Protein AF-A0A382S9C0-F1 (afdb_monomer_lite)

pLDDT: mean 90.61, std 8.56, range [39.59, 98.56]

Foldseek 3Di:
DCVDDPALVSLVVVLLVLVLQVLLQVLLQLLFVVVVVVDDDLVLLLLLVVPVVDQDDSVSSLVSVVCSLVPPPDDPCVVQSDPPDFFPLLQVLLVLVVQLQVCQQVPDLDPSVVSSVVVCVPDDRDTDGPSSSSVVSVLVVVCSVPQFQSHYDPVDGGGRNPDPRVSVRNSVSSVSRSVSVVVVVVQCVLKWKWAWADDDPVQQKTWIWTPPDDDTDIDIDRHDPSRVVQDDHRWMFIAHNVRHTDTGGQRSHRDNRDPVCVVVSQLVVLLVVCVVVLVVLVCVCCVPPNDQDPVNVVVSVVSCVVSNHDPVND

Secondary structure (DSSP, 8-state):
-GGG--SHHHHHHHHHHHHHHHHHHHHHHHHHHHHHH----HHHHHHHHHHTTSPPPHHHHHHHHHHHHHH-S--TTGGGG-TT---HHHHHHHHHHHHHHHHHHTT-SS-HHHHHHHHHTT-------HHHHHHHHHHHHHHHH--TT-BS-TTS-B----SHHHHHHHHHHHHHHHHHHHHHTGGGGGSEEEEEEEEETTTTEEEEEE-SSSSPPEEEEEPPTTHHHH--TT-EEEE-TTSSEEEE--TT-PPPPPHHHHHHHHHHHHHHHHHHHHHHHHHHHHHHHS---HHHHHHHHHHHHHTT--GGG-

Organism: NCBI:txid408172

Radius of gyration: 25.32 Å; chains: 1; bounding box: 54×58×74 Å

Structure (mmCIF, N/CA/C/O backbone):
data_AF-A0A382S9C0-F1
#
_entry.id   AF-A0A382S9C0-F1
#
loop_
_atom_site.group_PDB
_atom_site.id
_atom_site.type_symbol
_atom_site.label_atom_id
_atom_site.label_alt_id
_atom_site.label_comp_id
_atom_site.label_asym_id
_atom_site.label_entity_id
_atom_site.label_seq_id
_atom_site.pdbx_PDB_ins_code
_atom_site.Cartn_x
_atom_site.Cartn_y
_atom_site.Cartn_z
_atom_site.occupancy
_atom_site.B_iso_or_equiv
_atom_site.auth_seq_id
_atom_site.auth_comp_id
_atom_site.auth_asym_id
_atom_site.auth_atom_id
_atom_site.pdbx_PDB_model_num
ATOM 1 N N . ALA A 1 1 ? 5.335 19.806 -10.370 1.00 48.62 1 ALA A N 1
ATOM 2 C CA . ALA A 1 1 ? 6.582 19.109 -9.988 1.00 48.62 1 ALA A CA 1
ATOM 3 C C . ALA A 1 1 ? 7.107 18.237 -11.132 1.00 48.62 1 ALA A C 1
ATOM 5 O O . ALA A 1 1 ? 8.303 18.267 -11.358 1.00 48.62 1 ALA A O 1
ATOM 6 N N . TYR A 1 2 ? 6.230 17.563 -11.893 1.00 41.66 2 TYR A N 1
ATOM 7 C CA . TYR A 1 2 ? 6.568 16.741 -13.070 1.00 41.66 2 TYR A CA 1
ATOM 8 C C . TYR A 1 2 ? 7.325 17.481 -14.200 1.00 41.66 2 TYR A C 1
ATOM 10 O O . TYR A 1 2 ? 8.251 16.933 -14.774 1.00 41.66 2 TYR A O 1
ATOM 18 N N . GLU A 1 3 ? 7.012 18.752 -14.469 1.00 39.59 3 GLU A N 1
ATOM 19 C CA . GLU A 1 3 ? 7.602 19.510 -15.595 1.00 39.59 3 GLU A CA 1
ATOM 20 C C . GLU A 1 3 ? 8.975 20.165 -15.304 1.00 39.59 3 GLU A C 1
ATOM 22 O O . GLU A 1 3 ? 9.405 21.035 -16.056 1.00 39.59 3 GLU A O 1
ATOM 27 N N . LYS A 1 4 ? 9.651 19.824 -14.194 1.00 41.53 4 LYS A N 1
ATOM 28 C CA . LYS A 1 4 ? 10.906 20.486 -13.757 1.00 41.53 4 LYS A CA 1
ATOM 29 C C . LYS A 1 4 ? 12.035 19.526 -13.347 1.00 41.53 4 LYS A C 1
ATOM 31 O O . LYS A 1 4 ? 12.905 19.919 -12.575 1.00 41.53 4 LYS A O 1
ATOM 36 N N . ALA A 1 5 ? 11.997 18.265 -13.771 1.00 49.75 5 ALA A N 1
ATOM 37 C CA . ALA A 1 5 ? 13.108 17.349 -13.518 1.00 49.75 5 ALA A CA 1
ATOM 38 C C . ALA A 1 5 ? 14.180 17.548 -14.602 1.00 49.75 5 ALA A C 1
ATOM 40 O O . ALA A 1 5 ? 13.957 17.184 -15.751 1.00 49.75 5 ALA A O 1
ATOM 41 N N . ASP A 1 6 ? 15.319 18.141 -14.234 1.00 54.84 6 ASP A N 1
ATOM 42 C CA . ASP A 1 6 ? 16.418 18.451 -15.165 1.00 54.84 6 ASP A CA 1
ATOM 43 C C . ASP A 1 6 ? 17.351 17.239 -15.426 1.00 54.84 6 ASP A C 1
ATOM 45 O O . ASP A 1 6 ? 18.214 17.309 -16.299 1.00 54.84 6 ASP A O 1
ATOM 49 N N . ALA A 1 7 ? 17.175 16.117 -14.706 1.00 77.88 7 ALA A N 1
ATOM 50 C CA . ALA A 1 7 ? 17.926 14.866 -14.878 1.00 77.88 7 ALA A CA 1
ATOM 51 C C . ALA A 1 7 ? 17.030 13.611 -14.760 1.00 77.88 7 ALA A C 1
ATOM 53 O O . ALA A 1 7 ? 16.121 13.557 -13.926 1.00 77.88 7 ALA A O 1
ATOM 54 N N . ASP A 1 8 ? 17.328 12.563 -15.537 1.00 83.81 8 ASP A N 1
ATOM 55 C CA . ASP A 1 8 ? 16.558 11.305 -15.612 1.00 83.81 8 ASP A CA 1
ATOM 56 C C . ASP A 1 8 ? 16.357 10.610 -14.246 1.00 83.81 8 ASP A C 1
ATOM 58 O O . ASP A 1 8 ? 15.307 10.012 -13.980 1.00 83.81 8 ASP A O 1
ATOM 62 N N . GLY A 1 9 ? 17.326 10.732 -13.334 1.00 88.19 9 GLY A N 1
ATOM 63 C CA . GLY A 1 9 ? 17.210 10.232 -11.960 1.00 88.19 9 GLY A CA 1
ATOM 64 C C . GLY A 1 9 ? 16.184 10.992 -11.106 1.00 88.19 9 GLY A C 1
ATOM 65 O O . GLY A 1 9 ? 15.466 10.381 -10.311 1.00 88.19 9 GLY A O 1
ATOM 66 N N . ASP A 1 10 ? 16.046 12.308 -11.296 1.00 90.69 10 ASP A N 1
ATOM 67 C CA . ASP A 1 10 ? 15.053 13.121 -10.578 1.00 90.69 10 ASP A CA 1
ATOM 68 C C . ASP A 1 10 ? 13.631 12.820 -11.063 1.00 90.69 10 ASP A C 1
ATOM 70 O O . ASP A 1 10 ? 12.683 12.775 -10.265 1.00 90.69 10 ASP A O 1
ATOM 74 N N . MET A 1 11 ? 13.483 12.545 -12.364 1.00 92.88 11 MET A N 1
ATOM 75 C CA . MET A 1 11 ? 12.229 12.046 -12.926 1.00 92.88 11 MET A CA 1
ATOM 76 C C . MET A 1 11 ? 11.872 10.694 -12.305 1.00 92.88 11 MET A C 1
ATOM 78 O O . MET A 1 11 ? 10.745 10.518 -11.841 1.00 92.88 11 MET A O 1
ATOM 82 N N . HIS A 1 12 ? 12.836 9.771 -12.220 1.00 96.25 12 HIS A N 1
ATOM 83 C CA . HIS A 1 12 ? 12.618 8.462 -11.609 1.00 96.25 12 HIS A CA 1
ATOM 84 C C . HIS A 1 12 ? 12.112 8.591 -10.171 1.00 96.25 12 HIS A C 1
ATOM 86 O O . HIS A 1 12 ? 11.080 8.025 -9.813 1.00 96.25 12 HIS A O 1
ATOM 92 N N . LYS A 1 13 ? 12.791 9.406 -9.357 1.00 95.81 13 LYS A N 1
ATOM 93 C CA . LYS A 1 13 ? 12.371 9.683 -7.981 1.00 95.81 13 LYS A CA 1
ATOM 94 C C . LYS A 1 13 ? 10.952 10.254 -7.915 1.00 95.81 13 LYS A C 1
ATOM 96 O O . LYS A 1 13 ? 10.161 9.803 -7.096 1.00 95.81 13 LYS A O 1
ATOM 101 N N . SER A 1 14 ? 10.610 11.196 -8.790 1.00 96.62 14 SER A N 1
ATOM 102 C CA . SER A 1 14 ? 9.273 11.803 -8.822 1.00 96.62 14 SER A CA 1
ATOM 103 C C . SER A 1 14 ? 8.172 10.785 -9.144 1.00 96.62 14 SER A C 1
ATOM 105 O O . SER A 1 14 ? 7.087 10.847 -8.566 1.00 96.62 14 SER A O 1
ATOM 107 N N . LEU A 1 15 ? 8.445 9.826 -10.035 1.00 97.56 15 LEU A N 1
ATOM 108 C CA . LEU A 1 15 ? 7.520 8.732 -10.347 1.00 97.56 15 LEU A CA 1
ATOM 109 C C . LEU A 1 15 ? 7.354 7.772 -9.163 1.00 97.56 15 LEU A C 1
ATOM 111 O O . LEU A 1 15 ? 6.237 7.336 -8.875 1.00 97.56 15 LEU A O 1
ATOM 115 N N . LEU A 1 16 ? 8.441 7.486 -8.440 1.00 97.94 16 LEU A N 1
ATOM 116 C CA . LEU A 1 16 ? 8.375 6.713 -7.201 1.00 97.94 16 LEU A CA 1
ATOM 117 C C . LEU A 1 16 ? 7.552 7.445 -6.128 1.00 97.94 16 LEU A C 1
ATOM 119 O O . LEU A 1 16 ? 6.643 6.859 -5.547 1.00 97.94 16 LEU A O 1
ATOM 123 N N . ASP A 1 17 ? 7.787 8.735 -5.907 1.00 96.88 17 ASP A N 1
ATOM 124 C CA . ASP A 1 17 ? 7.019 9.518 -4.933 1.00 96.88 17 ASP A CA 1
ATOM 125 C C . ASP A 1 17 ? 5.518 9.563 -5.305 1.00 96.88 17 ASP A C 1
ATOM 127 O O . ASP A 1 17 ? 4.646 9.472 -4.433 1.00 96.88 17 ASP A O 1
ATOM 131 N N . LEU A 1 18 ? 5.194 9.641 -6.603 1.00 96.81 18 LEU A N 1
ATOM 132 C CA . LEU A 1 18 ? 3.817 9.601 -7.105 1.00 96.81 18 LEU A CA 1
ATOM 133 C C . LEU A 1 18 ? 3.144 8.246 -6.843 1.00 96.81 18 LEU A C 1
ATOM 135 O O . LEU A 1 18 ? 2.036 8.211 -6.306 1.00 96.81 18 LEU A O 1
ATOM 139 N N . GLY A 1 19 ? 3.800 7.132 -7.178 1.00 97.31 19 GLY A N 1
ATOM 140 C CA . GLY A 1 19 ? 3.248 5.797 -6.936 1.00 97.31 19 GLY A CA 1
ATOM 141 C C . GLY A 1 19 ? 3.109 5.469 -5.444 1.00 97.31 19 GLY A C 1
ATOM 142 O O . GLY A 1 19 ? 2.109 4.884 -5.025 1.00 97.31 19 GLY A O 1
ATOM 143 N N . GLU A 1 20 ? 4.061 5.905 -4.616 1.00 96.38 20 GLU A N 1
ATOM 144 C CA . GLU A 1 20 ? 3.983 5.825 -3.152 1.00 96.38 20 GLU A CA 1
ATOM 145 C C . GLU A 1 20 ? 2.790 6.620 -2.596 1.00 96.38 20 GLU A C 1
ATOM 147 O O . GLU A 1 20 ? 2.047 6.134 -1.730 1.00 96.38 20 GLU A O 1
ATOM 152 N N . SER A 1 21 ? 2.573 7.826 -3.124 1.00 94.75 21 SER A N 1
ATOM 153 C CA . SER A 1 21 ? 1.439 8.675 -2.755 1.00 94.75 21 SER A CA 1
ATOM 154 C C . SER A 1 21 ? 0.116 8.033 -3.164 1.00 94.75 21 SER A C 1
ATOM 156 O O . SER A 1 21 ? -0.791 7.954 -2.343 1.00 94.75 21 SER A O 1
ATOM 158 N N . LEU A 1 22 ? 0.019 7.485 -4.380 1.00 95.31 22 LEU A N 1
ATOM 159 C CA . LEU A 1 22 ? -1.181 6.792 -4.852 1.00 95.31 22 LEU A CA 1
ATOM 160 C C . LEU A 1 22 ? -1.524 5.587 -3.961 1.00 95.31 22 LEU A C 1
ATOM 162 O O . LEU A 1 22 ? -2.660 5.465 -3.504 1.00 95.31 22 LEU A O 1
ATOM 166 N N . LEU A 1 23 ? -0.537 4.735 -3.647 1.00 96.44 23 LEU A N 1
ATOM 167 C CA . LEU A 1 23 ? -0.717 3.583 -2.756 1.00 96.44 23 LEU A CA 1
ATOM 168 C C . LEU A 1 23 ? -1.232 4.001 -1.376 1.00 96.44 23 LEU A C 1
ATOM 170 O O . LEU A 1 23 ? -2.209 3.448 -0.870 1.00 96.44 23 LEU A O 1
ATOM 174 N N . THR A 1 24 ? -0.565 4.971 -0.750 1.00 95.19 24 THR A N 1
ATOM 175 C CA . THR A 1 24 ? -0.936 5.423 0.597 1.00 95.19 24 THR A CA 1
ATOM 176 C C . THR A 1 24 ? -2.271 6.159 0.616 1.00 95.19 24 THR A C 1
ATOM 178 O O . THR A 1 24 ? -2.999 6.048 1.603 1.00 95.19 24 THR A O 1
ATOM 181 N N . TYR A 1 25 ? -2.622 6.853 -0.467 1.00 94.19 25 TYR A N 1
ATOM 182 C CA . TYR A 1 25 ? -3.916 7.502 -0.640 1.00 94.19 25 TYR A CA 1
ATOM 183 C C . TYR A 1 25 ? -5.046 6.468 -0.691 1.00 94.19 25 TYR A C 1
ATOM 185 O O . TYR A 1 25 ? -5.953 6.530 0.137 1.00 94.19 25 TYR A O 1
ATOM 193 N N . MET A 1 26 ? -4.949 5.462 -1.571 1.00 94.81 26 MET A N 1
ATOM 194 C CA . MET A 1 26 ? -5.950 4.388 -1.671 1.00 94.81 26 MET A CA 1
ATOM 195 C C . MET A 1 26 ? -6.131 3.646 -0.346 1.00 94.81 26 MET A C 1
ATOM 197 O O . MET A 1 26 ? -7.252 3.488 0.133 1.00 94.81 26 MET A O 1
ATOM 201 N N . VAL A 1 27 ? -5.031 3.240 0.294 1.00 95.94 27 VAL A N 1
ATOM 202 C CA . VAL A 1 27 ? -5.098 2.539 1.584 1.00 95.94 27 VAL A CA 1
ATOM 203 C C . VAL A 1 27 ? -5.697 3.433 2.673 1.00 95.94 27 VAL A C 1
ATOM 205 O O . VAL A 1 27 ? -6.485 2.960 3.488 1.00 95.94 27 VAL A O 1
ATOM 208 N N . GLY A 1 28 ? -5.376 4.730 2.675 1.00 95.31 28 GLY A N 1
ATOM 209 C CA . GLY A 1 28 ? -5.934 5.697 3.620 1.00 95.31 28 GLY A CA 1
ATOM 210 C C . GLY A 1 28 ? -7.453 5.870 3.501 1.00 95.31 28 GLY A C 1
ATOM 211 O O . GLY A 1 28 ? -8.112 6.086 4.521 1.00 95.31 28 GLY A O 1
ATOM 212 N N . ILE A 1 29 ? -8.003 5.740 2.288 1.00 94.94 29 ILE A N 1
ATOM 213 C CA . ILE A 1 29 ? -9.452 5.701 2.033 1.00 94.94 29 ILE A CA 1
ATOM 214 C C . ILE A 1 29 ? -10.049 4.409 2.572 1.00 94.94 29 ILE A C 1
ATOM 216 O O . ILE A 1 29 ? -10.958 4.457 3.399 1.00 94.94 29 ILE A O 1
ATOM 220 N N . MET A 1 30 ? -9.493 3.266 2.165 1.00 95.94 30 MET A N 1
ATOM 221 C CA . MET A 1 30 ? -9.997 1.949 2.561 1.00 95.94 30 MET A CA 1
ATOM 222 C C . MET A 1 30 ? -9.957 1.752 4.085 1.00 95.94 30 MET A C 1
ATOM 224 O O . MET A 1 30 ? -10.857 1.149 4.658 1.00 95.94 30 MET A O 1
ATOM 228 N N . PHE A 1 31 ? -8.962 2.314 4.781 1.00 95.69 31 PHE A N 1
ATOM 229 C CA . PHE A 1 31 ? -8.944 2.375 6.247 1.00 95.69 31 PHE A CA 1
ATOM 230 C C . PHE A 1 31 ? -10.120 3.160 6.828 1.00 95.69 31 PHE A C 1
ATOM 232 O O . PHE A 1 31 ? -10.699 2.743 7.832 1.00 95.69 31 PHE A O 1
ATOM 239 N N . GLY A 1 32 ? -10.456 4.299 6.222 1.00 94.25 32 GLY A N 1
ATOM 240 C CA . GLY A 1 32 ? -11.605 5.108 6.608 1.00 94.25 32 GLY A CA 1
ATOM 241 C C . GLY A 1 32 ? -12.917 4.357 6.427 1.00 94.25 32 GLY A C 1
ATOM 242 O O . GLY A 1 32 ? -13.731 4.321 7.346 1.00 94.25 32 GLY A O 1
ATOM 243 N N . GLU A 1 33 ? -13.087 3.719 5.270 1.00 94.75 33 GLU A N 1
ATOM 244 C CA . GLU A 1 33 ? -14.257 2.898 4.944 1.00 94.75 33 GLU A CA 1
ATOM 245 C C . GLU A 1 33 ? -14.386 1.704 5.894 1.00 94.75 33 GLU A C 1
ATOM 247 O O . GLU A 1 33 ? -15.452 1.500 6.469 1.00 94.75 33 GLU A O 1
ATOM 252 N N . TYR A 1 34 ? -13.289 0.987 6.154 1.00 94.94 34 TYR A N 1
ATOM 253 C CA . TYR A 1 34 ? -13.253 -0.109 7.123 1.00 94.94 34 TYR A CA 1
ATOM 254 C C . TYR A 1 34 ? -13.659 0.352 8.530 1.00 94.94 34 TYR A C 1
ATOM 256 O O . TYR A 1 34 ? -14.475 -0.283 9.188 1.00 94.94 34 TYR A O 1
ATOM 264 N N . LYS A 1 35 ? -13.134 1.488 9.010 1.00 92.12 35 LYS A N 1
ATOM 265 C CA . LYS A 1 35 ? -13.517 1.999 10.335 1.00 92.12 35 LYS A CA 1
ATOM 266 C C . LYS A 1 35 ? -14.959 2.507 10.380 1.00 92.12 35 LYS A C 1
ATOM 268 O O . LYS A 1 35 ? -15.563 2.449 11.447 1.00 92.12 35 LYS A O 1
ATOM 273 N N . ARG A 1 36 ? -15.507 2.987 9.258 1.00 90.25 36 ARG A N 1
ATOM 274 C CA . ARG A 1 36 ? -16.905 3.430 9.167 1.00 90.25 36 ARG A CA 1
ATOM 275 C C . ARG A 1 36 ? -17.889 2.265 9.045 1.00 90.25 36 ARG A C 1
ATOM 277 O O . ARG A 1 36 ? -19.001 2.401 9.539 1.00 90.25 36 ARG A O 1
ATOM 284 N N . SER A 1 37 ? -17.507 1.139 8.438 1.00 90.81 37 SER A N 1
ATOM 285 C CA . SER A 1 37 ? -18.408 -0.016 8.283 1.00 90.81 37 SER A CA 1
ATOM 286 C C . SER A 1 37 ? -18.798 -0.654 9.620 1.00 90.81 37 SER A C 1
ATOM 288 O O . SER A 1 37 ? -19.844 -1.289 9.717 1.00 90.81 37 SER A O 1
ATOM 290 N N . GLY A 1 38 ? -17.963 -0.490 10.652 1.00 87.94 38 GLY A N 1
ATOM 291 C CA . GLY A 1 38 ? -18.150 -1.124 11.958 1.00 87.94 38 GLY A CA 1
ATOM 292 C C . GLY A 1 38 ? -17.802 -2.615 11.971 1.00 87.94 38 GLY A C 1
ATOM 293 O O . GLY A 1 38 ? -17.886 -3.250 13.022 1.00 87.94 38 GLY A O 1
ATOM 294 N N . GLU A 1 39 ? -17.380 -3.175 10.836 1.00 90.12 39 GLU A N 1
ATOM 295 C CA . GLU A 1 39 ? -16.880 -4.543 10.754 1.00 90.12 39 GLU A CA 1
ATOM 296 C C . GLU A 1 39 ? -15.538 -4.665 11.489 1.00 90.12 39 GLU A C 1
ATOM 298 O O . GLU A 1 39 ? -14.716 -3.747 11.488 1.00 90.12 39 GLU A O 1
ATOM 303 N N . VAL A 1 40 ? -15.300 -5.817 12.123 1.00 91.56 40 VAL A N 1
ATOM 304 C CA . VAL A 1 40 ? -14.068 -6.065 12.880 1.00 91.56 40 VAL A CA 1
ATOM 305 C C . VAL A 1 40 ? -13.353 -7.286 12.324 1.00 91.56 40 VAL A C 1
ATOM 307 O O . VAL A 1 40 ? -13.756 -8.424 12.564 1.00 91.56 40 VAL A O 1
ATOM 310 N N . SER A 1 41 ? -12.248 -7.048 11.618 1.00 92.81 41 SER A N 1
ATOM 311 C CA . SER A 1 41 ? -11.324 -8.105 11.208 1.00 92.81 41 SER A CA 1
ATOM 312 C C . SER A 1 41 ? -10.178 -8.218 12.207 1.00 92.81 41 SER A C 1
ATOM 314 O O . SER A 1 41 ? -9.287 -7.369 12.256 1.00 92.81 41 SER A O 1
ATOM 316 N N . GLU A 1 42 ? -10.130 -9.316 12.966 1.00 92.19 42 GLU A N 1
ATOM 317 C CA . GLU A 1 42 ? -8.998 -9.582 13.865 1.00 92.19 42 GLU A CA 1
ATOM 318 C C . GLU A 1 42 ? -7.653 -9.591 13.132 1.00 92.19 42 GLU A C 1
ATOM 320 O O . GLU A 1 42 ? -6.637 -9.208 13.714 1.00 92.19 42 GLU A O 1
ATOM 325 N N . LYS A 1 43 ? -7.621 -10.028 11.869 1.00 92.81 43 LYS A N 1
ATOM 326 C CA . LYS A 1 43 ? -6.388 -10.082 11.081 1.00 92.81 43 LYS A CA 1
ATOM 327 C C . LYS A 1 43 ? -5.896 -8.678 10.749 1.00 92.81 43 LYS A C 1
ATOM 329 O O . LYS A 1 43 ? -4.725 -8.383 10.976 1.00 92.81 43 LYS A O 1
ATOM 334 N N . LEU A 1 44 ? -6.783 -7.809 10.268 1.00 93.94 44 LEU A N 1
ATOM 335 C CA . LEU A 1 44 ? -6.442 -6.428 9.945 1.00 93.94 44 LEU A CA 1
ATOM 336 C C . LEU A 1 44 ? -6.067 -5.628 11.202 1.00 93.94 44 LEU A C 1
ATOM 338 O O . LEU A 1 44 ? -5.044 -4.945 11.214 1.00 93.94 44 LEU A O 1
ATOM 342 N N . GLU A 1 45 ? -6.828 -5.775 12.290 1.00 95.25 45 GLU A N 1
ATOM 343 C CA . GLU A 1 45 ? -6.542 -5.122 13.577 1.00 95.25 45 GLU A CA 1
ATOM 344 C C . GLU A 1 45 ? -5.203 -5.592 14.177 1.00 95.25 45 GLU A C 1
ATOM 346 O O . GLU A 1 45 ? -4.476 -4.809 14.792 1.00 95.25 45 GLU A O 1
ATOM 351 N N . THR A 1 46 ? -4.822 -6.855 13.951 1.00 94.06 46 THR A N 1
ATOM 352 C CA . THR A 1 46 ? -3.501 -7.373 14.346 1.00 94.06 46 THR A CA 1
ATOM 353 C C . THR A 1 46 ? -2.378 -6.695 13.572 1.00 94.06 46 THR A C 1
ATOM 355 O O . THR A 1 46 ? -1.353 -6.336 14.152 1.00 94.06 46 THR A O 1
ATOM 358 N N . GLU A 1 47 ? -2.555 -6.479 12.271 1.00 93.75 47 GLU A N 1
ATOM 359 C CA . GLU A 1 47 ? -1.573 -5.744 11.476 1.00 93.75 47 GLU A CA 1
ATOM 360 C C . GLU A 1 47 ? -1.502 -4.267 11.902 1.00 93.75 47 GLU A C 1
ATOM 362 O O . GLU A 1 47 ? -0.400 -3.727 12.018 1.00 93.75 47 GLU A O 1
ATOM 367 N N . PHE A 1 48 ? -2.624 -3.624 12.255 1.00 94.69 48 PHE A N 1
ATOM 368 C CA . PHE A 1 48 ? -2.588 -2.284 12.860 1.00 94.69 48 PHE A CA 1
ATOM 369 C C . PHE A 1 48 ? -1.757 -2.253 14.136 1.00 94.69 48 PHE A C 1
ATOM 371 O O . PHE A 1 48 ? -0.915 -1.369 14.288 1.00 94.69 48 PHE A O 1
ATOM 378 N N . TYR A 1 49 ? -1.916 -3.239 15.019 1.00 93.81 49 TYR A N 1
ATOM 379 C CA . TYR A 1 49 ? -1.108 -3.331 16.232 1.00 93.81 49 TYR A CA 1
ATOM 380 C C . TYR A 1 49 ? 0.390 -3.433 15.937 1.00 93.81 49 TYR A C 1
ATOM 382 O O . TYR A 1 49 ? 1.169 -2.622 16.447 1.00 93.81 49 TYR A O 1
ATOM 390 N N . LYS A 1 50 ? 0.792 -4.357 15.053 1.00 91.31 50 LYS A N 1
ATOM 391 C CA . LYS A 1 50 ? 2.203 -4.605 14.690 1.00 91.31 50 LYS A CA 1
ATOM 392 C C . LYS A 1 50 ? 2.916 -3.395 14.091 1.00 91.31 50 LYS A C 1
ATOM 394 O O . LYS A 1 50 ? 4.153 -3.339 14.089 1.00 91.31 50 LYS A O 1
ATOM 399 N N . TYR A 1 51 ? 2.158 -2.458 13.532 1.00 91.69 51 TYR A N 1
ATOM 400 C CA . TYR A 1 51 ? 2.684 -1.250 12.906 1.00 91.69 51 TYR A CA 1
ATOM 401 C C . TYR A 1 51 ? 2.238 0.040 13.606 1.00 91.69 51 TYR A C 1
ATOM 403 O O . TYR A 1 51 ? 2.546 1.121 13.121 1.00 91.69 51 TYR A O 1
ATOM 411 N N . SER A 1 52 ? 1.594 -0.044 14.774 1.00 86.94 52 SER A N 1
ATOM 412 C CA . SER A 1 52 ? 1.117 1.128 15.523 1.00 86.94 52 SER A CA 1
ATOM 413 C C . SER A 1 52 ? 2.247 2.020 16.058 1.00 86.94 52 SER A C 1
ATOM 415 O O . SER A 1 52 ? 2.085 3.235 16.142 1.00 86.94 52 SER A O 1
ATOM 417 N N . SER A 1 53 ? 3.403 1.437 16.393 1.00 82.50 53 SER A N 1
ATOM 418 C CA . SER A 1 53 ? 4.538 2.125 17.030 1.00 82.50 53 SER A CA 1
ATOM 419 C C . SER A 1 53 ? 5.634 2.584 16.065 1.00 82.50 53 SER A C 1
ATOM 421 O O . SER A 1 53 ? 6.615 3.193 16.488 1.00 82.50 53 SER A O 1
ATOM 423 N N . ARG A 1 54 ? 5.503 2.293 14.767 1.00 84.62 54 ARG A N 1
ATOM 424 C CA . ARG A 1 54 ? 6.533 2.578 13.759 1.00 84.62 54 ARG A CA 1
ATOM 425 C C . ARG A 1 54 ? 5.913 3.090 12.475 1.00 84.62 54 ARG A C 1
ATOM 427 O O . ARG A 1 54 ? 4.818 2.684 12.104 1.00 84.62 54 ARG A O 1
ATOM 434 N N . LYS A 1 55 ? 6.647 3.932 11.748 1.00 84.56 55 LYS A N 1
ATOM 435 C CA . LYS A 1 55 ? 6.230 4.352 10.408 1.00 84.56 55 LYS A CA 1
ATOM 436 C C . LYS A 1 55 ? 6.221 3.121 9.482 1.00 84.56 55 LYS A C 1
ATOM 438 O O . LYS A 1 55 ? 7.280 2.514 9.305 1.00 84.56 55 LYS A O 1
ATOM 443 N N . PRO A 1 56 ? 5.071 2.724 8.910 1.00 89.81 56 PRO A N 1
ATOM 444 C CA . PRO A 1 56 ? 5.010 1.570 8.019 1.00 89.81 56 PRO A CA 1
ATOM 445 C C . PRO A 1 56 ? 5.803 1.834 6.738 1.00 89.81 56 PRO A C 1
ATOM 447 O O . PRO A 1 56 ? 5.812 2.955 6.227 1.00 89.81 56 PRO A O 1
ATOM 450 N N . SER A 1 57 ? 6.452 0.802 6.198 1.00 92.00 57 SER A N 1
ATOM 451 C CA . SER A 1 57 ? 7.036 0.881 4.857 1.00 92.00 57 SER A CA 1
ATOM 452 C C . SER A 1 57 ? 5.945 0.757 3.790 1.00 92.00 57 SER A C 1
ATOM 454 O O . SER A 1 57 ? 4.851 0.257 4.052 1.00 92.00 57 SER A O 1
ATOM 456 N N . PHE A 1 58 ? 6.239 1.141 2.551 1.00 93.44 58 PHE A N 1
ATOM 457 C CA . PHE A 1 58 ? 5.278 0.990 1.454 1.00 93.44 58 PHE A CA 1
ATOM 458 C C . PHE A 1 58 ? 4.936 -0.474 1.145 1.00 93.44 58 PHE A C 1
ATOM 460 O O . PHE A 1 58 ? 3.804 -0.775 0.782 1.00 93.44 58 PHE A O 1
ATOM 467 N N . GLY A 1 59 ? 5.861 -1.408 1.394 1.00 94.31 59 GLY A N 1
ATOM 468 C CA . GLY A 1 59 ? 5.551 -2.841 1.349 1.00 94.31 59 GLY A CA 1
ATOM 469 C C . GLY A 1 59 ? 4.497 -3.252 2.385 1.00 94.31 59 GLY A C 1
ATOM 470 O O . GLY A 1 59 ? 3.663 -4.111 2.112 1.00 94.31 59 GLY A O 1
ATOM 471 N N . VAL A 1 60 ? 4.477 -2.595 3.549 1.00 94.25 60 VAL A N 1
ATOM 472 C CA . VAL A 1 60 ? 3.432 -2.797 4.561 1.00 94.25 60 VAL A CA 1
ATOM 473 C C . VAL A 1 60 ? 2.102 -2.194 4.103 1.00 94.25 60 VAL A C 1
ATOM 475 O O . VAL A 1 60 ? 1.076 -2.853 4.232 1.00 94.25 60 VAL A O 1
ATOM 478 N N . PHE A 1 61 ? 2.095 -1.002 3.494 1.00 95.69 61 PHE A N 1
ATOM 479 C CA . PHE A 1 61 ? 0.877 -0.442 2.884 1.00 95.69 61 PHE A CA 1
ATOM 480 C C . PHE A 1 61 ? 0.296 -1.352 1.792 1.00 95.69 61 PHE A C 1
ATOM 482 O O . PHE A 1 61 ? -0.911 -1.571 1.758 1.00 95.69 61 PHE A O 1
ATOM 489 N N . LEU A 1 62 ? 1.140 -1.967 0.960 1.00 96.06 62 LEU A N 1
ATOM 490 C CA . LEU A 1 62 ? 0.702 -2.967 -0.017 1.00 96.06 62 LEU A CA 1
ATOM 491 C C . LEU A 1 62 ? 0.106 -4.220 0.652 1.00 96.06 62 LEU A C 1
ATOM 493 O O . LEU A 1 62 ? -0.883 -4.770 0.165 1.00 96.06 62 LEU A O 1
ATOM 497 N N . SER A 1 63 ? 0.669 -4.659 1.783 1.00 95.56 63 SER A N 1
ATOM 498 C CA . SER A 1 63 ? 0.084 -5.738 2.593 1.00 95.56 63 SER A CA 1
ATOM 499 C C . SER A 1 63 ? -1.304 -5.357 3.119 1.00 95.56 63 SER A C 1
ATOM 501 O O . SER A 1 63 ? -2.245 -6.136 2.979 1.00 95.56 63 SER A O 1
ATOM 503 N N . PHE A 1 64 ? -1.468 -4.133 3.634 1.00 96.31 64 PHE A N 1
ATOM 504 C CA . PHE A 1 64 ? -2.773 -3.622 4.058 1.00 96.31 64 PHE A CA 1
ATOM 505 C C . PHE A 1 64 ? -3.779 -3.601 2.913 1.00 96.31 64 PHE A C 1
ATOM 507 O O . PHE A 1 64 ? -4.863 -4.151 3.067 1.00 96.31 64 PHE A O 1
ATOM 514 N N . MET A 1 65 ? -3.409 -3.056 1.751 1.00 95.69 65 MET A N 1
ATOM 515 C CA . MET A 1 65 ? -4.264 -3.053 0.561 1.00 95.69 65 MET A CA 1
ATOM 516 C C . MET A 1 65 ? -4.714 -4.468 0.179 1.00 95.69 65 MET A C 1
ATOM 518 O O . MET A 1 65 ? -5.876 -4.685 -0.154 1.00 95.69 65 MET A O 1
ATOM 522 N N . ARG A 1 66 ? -3.818 -5.460 0.286 1.00 95.00 66 ARG A N 1
ATOM 523 C CA . ARG A 1 66 ? -4.145 -6.871 0.042 1.00 95.00 66 ARG A CA 1
ATOM 524 C C . ARG A 1 66 ? -5.143 -7.424 1.056 1.00 95.00 66 ARG A C 1
ATOM 526 O O . ARG A 1 66 ? -6.008 -8.198 0.675 1.00 95.00 66 ARG A O 1
ATOM 533 N N . ILE A 1 67 ? -5.014 -7.093 2.338 1.00 94.94 67 ILE A N 1
ATOM 534 C CA . ILE A 1 67 ? -5.963 -7.558 3.360 1.00 94.94 67 ILE A CA 1
ATOM 535 C C . ILE A 1 67 ? -7.322 -6.888 3.147 1.00 94.94 67 ILE A C 1
ATOM 537 O O . ILE A 1 67 ? -8.324 -7.584 3.042 1.00 94.94 67 ILE A O 1
ATOM 541 N N . LEU A 1 68 ? -7.338 -5.562 2.995 1.00 94.94 68 LEU A N 1
ATOM 542 C CA . LEU A 1 68 ? -8.551 -4.766 2.807 1.00 94.94 68 LEU A CA 1
ATOM 543 C C . LEU A 1 68 ? -9.334 -5.208 1.567 1.00 94.94 68 LEU A C 1
ATOM 545 O O . LEU A 1 68 ? -10.524 -5.468 1.669 1.00 94.94 68 LEU A O 1
ATOM 549 N N . SER A 1 69 ? -8.663 -5.385 0.425 1.00 92.88 69 SER A N 1
ATOM 550 C CA . SER A 1 69 ? -9.303 -5.843 -0.821 1.00 92.88 69 SER A CA 1
ATOM 551 C C . SER A 1 69 ? -9.899 -7.253 -0.745 1.00 92.88 69 SER A C 1
ATOM 553 O O . SER A 1 69 ? -10.751 -7.586 -1.560 1.00 92.88 69 SER A O 1
ATOM 555 N N . ASN A 1 70 ? -9.460 -8.088 0.202 1.00 90.38 70 ASN A N 1
ATOM 556 C CA . ASN A 1 70 ? -10.001 -9.436 0.384 1.00 90.38 70 ASN A CA 1
ATOM 557 C C . ASN A 1 70 ? -11.070 -9.518 1.479 1.00 90.38 70 ASN A C 1
ATOM 559 O O . ASN A 1 70 ? -11.908 -10.413 1.428 1.00 90.38 70 ASN A O 1
ATOM 563 N N . GLU A 1 71 ? -10.989 -8.667 2.503 1.00 85.25 71 GLU A N 1
ATOM 564 C CA . GLU A 1 71 ? -11.811 -8.790 3.713 1.00 85.25 71 GLU A CA 1
ATOM 565 C C . GLU A 1 71 ? -12.934 -7.763 3.793 1.00 85.25 71 GLU A C 1
ATOM 567 O O . GLU A 1 71 ? -13.921 -8.023 4.471 1.00 85.25 71 GLU A O 1
ATOM 572 N N . MET A 1 72 ? -12.815 -6.623 3.111 1.00 87.12 72 MET A N 1
ATOM 573 C CA . MET A 1 72 ? -13.887 -5.634 3.084 1.00 87.12 72 MET A CA 1
ATOM 574 C C . MET A 1 72 ? -14.978 -6.056 2.105 1.00 87.12 72 MET A C 1
ATOM 576 O O . MET A 1 72 ? -14.702 -6.316 0.935 1.00 87.12 72 MET A O 1
ATOM 580 N N . GLY A 1 73 ? -16.229 -6.075 2.575 1.00 72.56 73 GLY A N 1
ATOM 581 C CA . GLY A 1 73 ? -17.382 -6.410 1.738 1.00 72.56 73 GLY A CA 1
ATOM 582 C C . GLY A 1 73 ? -17.695 -5.357 0.670 1.00 72.56 73 GLY A C 1
ATOM 583 O O . GLY A 1 73 ? -18.160 -5.708 -0.414 1.00 72.56 73 GLY A O 1
ATOM 584 N N . GLN A 1 74 ? -17.442 -4.074 0.959 1.00 84.44 74 GLN A N 1
ATOM 585 C C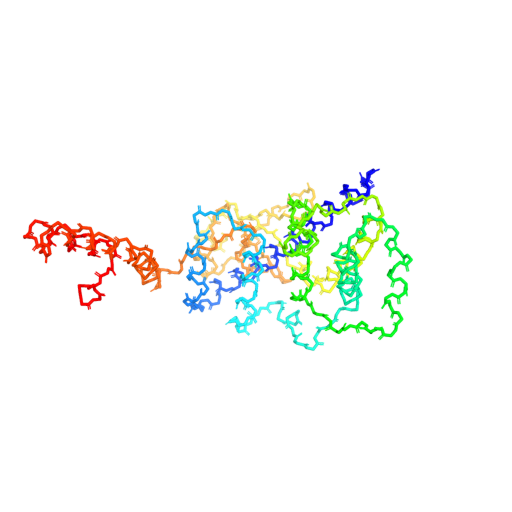A . GLN A 1 74 ? -17.646 -2.960 0.029 1.00 84.44 74 GLN A CA 1
ATOM 586 C C . GLN A 1 74 ? -16.603 -1.858 0.248 1.00 84.44 74 GLN A C 1
ATOM 588 O O . GLN A 1 74 ? -16.322 -1.457 1.375 1.00 84.44 74 GLN A O 1
ATOM 593 N N . THR A 1 75 ? -16.059 -1.355 -0.855 1.00 91.31 75 THR A N 1
ATOM 594 C CA . THR A 1 75 ? -15.254 -0.127 -0.934 1.00 91.31 75 THR A CA 1
ATOM 595 C C . THR A 1 75 ? -15.554 0.581 -2.252 1.00 91.31 75 THR A C 1
ATOM 597 O O . THR A 1 75 ? -15.850 -0.076 -3.257 1.00 91.31 75 THR A O 1
ATOM 600 N N . ILE A 1 76 ? -15.424 1.905 -2.290 1.00 93.00 76 ILE A N 1
ATOM 601 C CA . ILE A 1 76 ? -15.511 2.689 -3.534 1.00 93.00 76 ILE A CA 1
ATOM 602 C C . ILE A 1 76 ? -14.443 2.297 -4.570 1.00 93.00 76 ILE A C 1
ATOM 604 O O . ILE A 1 76 ? -14.535 2.695 -5.725 1.00 93.00 76 ILE A O 1
ATOM 608 N N . LEU A 1 77 ? -13.437 1.511 -4.168 1.00 93.75 77 LEU A N 1
ATOM 609 C CA . LEU A 1 77 ? -12.369 1.000 -5.028 1.00 93.75 77 LEU A CA 1
ATOM 610 C C . LEU A 1 77 ? -12.575 -0.461 -5.460 1.00 93.75 77 LEU A C 1
ATOM 612 O O . LEU A 1 77 ? -11.647 -1.070 -5.989 1.00 93.75 77 LEU A O 1
ATOM 616 N N . SER A 1 78 ? -13.744 -1.063 -5.211 1.00 91.50 78 SER A N 1
ATOM 617 C CA . SER A 1 78 ? -13.936 -2.516 -5.386 1.00 91.50 78 SER A CA 1
ATOM 618 C C . SER A 1 78 ? -13.658 -2.976 -6.820 1.00 91.50 78 SER A C 1
ATOM 620 O O . SER A 1 78 ? -12.964 -3.971 -7.021 1.00 91.50 78 SER A O 1
ATOM 622 N N . ASP A 1 79 ? -14.116 -2.210 -7.816 1.00 90.75 79 ASP A N 1
ATOM 623 C CA . ASP A 1 79 ? -13.911 -2.518 -9.238 1.00 90.75 79 ASP A CA 1
ATOM 624 C C . ASP A 1 79 ? -12.422 -2.541 -9.622 1.00 90.75 79 ASP A C 1
ATOM 626 O O . ASP A 1 79 ? -12.025 -3.225 -10.561 1.00 90.75 79 ASP A O 1
ATOM 630 N N . LYS A 1 80 ? -11.571 -1.821 -8.881 1.00 92.38 80 LYS A N 1
ATOM 631 C CA . LYS A 1 80 ? -10.123 -1.718 -9.124 1.00 92.38 80 LYS A CA 1
ATOM 632 C C . LYS A 1 80 ? -9.372 -2.996 -8.759 1.00 92.38 80 LYS A C 1
ATOM 634 O O . LYS A 1 80 ? -8.288 -3.254 -9.285 1.00 92.38 80 LYS A O 1
ATOM 639 N N . PHE A 1 81 ? -9.951 -3.812 -7.880 1.00 91.44 81 PHE A N 1
ATOM 640 C CA . PHE A 1 81 ? -9.377 -5.080 -7.431 1.00 91.44 81 PHE A CA 1
ATOM 641 C C . PHE A 1 81 ? -9.934 -6.297 -8.176 1.00 91.44 81 PHE A C 1
ATOM 643 O O . PHE A 1 81 ? -9.485 -7.420 -7.924 1.00 91.44 81 PHE A O 1
ATOM 650 N N . ASP A 1 82 ? -10.867 -6.099 -9.111 1.00 89.62 82 ASP A N 1
ATOM 651 C CA . ASP A 1 82 ? -11.473 -7.200 -9.848 1.00 89.62 82 ASP A CA 1
ATOM 652 C C . ASP A 1 82 ? -10.436 -8.013 -10.622 1.00 89.62 82 ASP A C 1
ATOM 654 O O . ASP A 1 82 ? -9.599 -7.493 -11.365 1.00 89.62 82 ASP A O 1
ATOM 658 N N . LYS A 1 83 ? -10.530 -9.344 -10.522 1.00 85.94 83 LYS A N 1
ATOM 659 C CA . LYS A 1 83 ? -9.605 -10.251 -11.222 1.00 85.94 83 LYS A CA 1
ATOM 660 C C . LYS A 1 83 ? -9.662 -10.088 -12.740 1.00 85.94 83 LYS A C 1
ATOM 662 O O . LYS A 1 83 ? -8.656 -10.357 -13.396 1.00 85.94 83 LYS A O 1
ATOM 667 N N . GLY A 1 84 ? -10.807 -9.672 -13.279 1.00 89.50 84 GLY A N 1
ATOM 668 C CA . GLY A 1 84 ? -10.994 -9.387 -14.701 1.00 89.50 84 GLY A CA 1
ATOM 669 C C . GLY A 1 84 ? -10.435 -8.034 -15.139 1.00 89.50 84 GLY A C 1
ATOM 670 O O . GLY A 1 84 ? -10.179 -7.856 -16.326 1.00 89.50 84 GLY A O 1
ATOM 671 N N . LYS A 1 85 ? -10.193 -7.102 -14.208 1.00 93.81 85 LYS A N 1
ATOM 672 C CA . LYS A 1 85 ? -9.660 -5.782 -14.535 1.00 93.81 85 LYS A CA 1
ATOM 673 C C . LYS A 1 85 ? -8.162 -5.866 -14.801 1.00 93.81 85 LYS A C 1
ATOM 675 O O . LYS A 1 85 ? -7.393 -6.425 -14.005 1.00 93.81 85 LYS A O 1
ATOM 680 N N . LYS A 1 86 ? -7.768 -5.368 -15.972 1.00 95.69 86 LYS A N 1
ATOM 681 C CA . LYS A 1 86 ? -6.405 -5.411 -16.500 1.00 95.69 86 LYS A CA 1
ATOM 682 C C . LYS A 1 86 ? -6.052 -4.078 -17.122 1.00 95.69 86 LYS A C 1
ATOM 684 O O . LYS A 1 86 ? -6.914 -3.382 -17.646 1.00 95.69 86 LYS A O 1
ATOM 689 N N . TYR A 1 87 ? -4.771 -3.778 -17.042 1.00 97.38 87 TYR A N 1
ATOM 690 C CA . TYR A 1 87 ? -4.198 -2.492 -17.385 1.00 97.38 87 TYR A CA 1
ATOM 691 C C . TYR A 1 87 ? -3.099 -2.763 -18.421 1.00 97.38 87 TYR A C 1
ATOM 693 O O . TYR A 1 87 ? -2.081 -3.379 -18.072 1.00 97.38 87 TYR A O 1
ATOM 701 N N . PRO A 1 88 ? -3.336 -2.464 -19.713 1.00 97.94 88 PRO A N 1
ATOM 702 C CA . PRO A 1 88 ? -2.366 -2.711 -20.776 1.00 97.94 88 PRO A CA 1
ATOM 703 C C . PRO A 1 88 ? -1.004 -2.070 -20.498 1.00 97.94 88 PRO A C 1
ATOM 705 O O . PRO A 1 88 ? 0.010 -2.762 -20.548 1.00 97.94 88 PRO A O 1
ATOM 708 N N . SER A 1 89 ? -0.979 -0.804 -20.080 1.00 98.44 89 SER A N 1
ATOM 709 C CA . SER A 1 89 ? 0.270 -0.078 -19.818 1.00 98.44 89 SER A CA 1
ATOM 710 C C . SER A 1 89 ? 1.015 -0.641 -18.604 1.00 98.44 89 SER A C 1
ATOM 712 O O . SER A 1 89 ? 2.238 -0.773 -18.620 1.00 98.44 89 SER A O 1
ATOM 714 N N . VAL A 1 90 ? 0.290 -1.053 -17.559 1.00 98.38 90 VAL A N 1
ATOM 715 C CA . VAL A 1 90 ? 0.871 -1.810 -16.430 1.00 98.38 90 VAL A CA 1
ATOM 716 C C . VAL A 1 90 ? 1.463 -3.141 -16.893 1.00 98.38 90 VAL A C 1
ATOM 718 O O . VAL A 1 90 ? 2.516 -3.558 -16.408 1.00 98.38 90 VAL A O 1
ATOM 721 N N . SER A 1 91 ? 0.774 -3.832 -17.797 1.00 98.31 91 SER A N 1
ATOM 722 C CA . SER A 1 91 ? 1.198 -5.134 -18.306 1.00 98.31 91 SER A CA 1
ATOM 723 C C . SER A 1 91 ? 2.506 -5.023 -19.087 1.00 98.31 91 SER A C 1
ATOM 725 O O . SER A 1 91 ? 3.431 -5.793 -18.817 1.00 98.31 91 SER A O 1
ATOM 727 N N . ASP A 1 92 ? 2.606 -4.026 -19.965 1.00 98.06 92 ASP A N 1
ATOM 728 C CA . ASP A 1 92 ? 3.819 -3.709 -20.720 1.00 98.06 92 ASP A CA 1
ATOM 729 C C . ASP A 1 92 ? 4.965 -3.303 -19.788 1.00 98.06 92 ASP A C 1
ATOM 731 O O . ASP A 1 92 ? 6.061 -3.855 -19.871 1.00 98.06 92 ASP A O 1
ATOM 735 N N . PHE A 1 93 ? 4.705 -2.410 -18.828 1.00 98.56 93 PHE A N 1
ATOM 736 C CA . PHE A 1 93 ? 5.701 -1.983 -17.843 1.00 98.56 93 PHE A CA 1
ATOM 737 C C . PHE A 1 93 ? 6.308 -3.156 -17.064 1.00 98.56 93 PHE A C 1
ATOM 739 O O . PHE A 1 93 ? 7.530 -3.252 -16.932 1.00 98.56 93 PHE A O 1
ATOM 746 N N . ILE A 1 94 ? 5.469 -4.064 -16.556 1.00 98.50 94 ILE A N 1
ATOM 747 C CA . ILE A 1 94 ? 5.940 -5.232 -15.802 1.00 98.50 94 ILE A CA 1
ATOM 748 C C . ILE A 1 94 ? 6.729 -6.172 -16.709 1.00 98.50 94 ILE A C 1
ATOM 750 O O . ILE A 1 94 ? 7.782 -6.660 -16.304 1.00 98.50 94 ILE A O 1
ATOM 754 N N . PHE A 1 95 ? 6.234 -6.417 -17.923 1.00 98.25 95 PHE A N 1
ATOM 755 C CA . PHE A 1 95 ? 6.902 -7.282 -18.885 1.00 98.25 95 PHE A CA 1
ATOM 756 C C . PHE A 1 95 ? 8.311 -6.777 -19.214 1.00 98.25 95 PHE A C 1
ATOM 758 O O . PHE A 1 95 ? 9.278 -7.524 -19.082 1.00 98.25 95 PHE A O 1
ATOM 765 N N . GLU A 1 96 ? 8.438 -5.501 -19.568 1.00 97.62 96 GLU A N 1
ATOM 766 C CA . GLU A 1 96 ? 9.721 -4.875 -19.890 1.00 97.62 96 GLU A CA 1
ATOM 767 C C . GLU A 1 96 ? 10.672 -4.856 -18.686 1.00 97.62 96 GLU A C 1
ATOM 769 O O . GLU A 1 96 ? 11.857 -5.171 -18.824 1.00 97.62 96 GLU A O 1
ATOM 774 N N . PHE A 1 97 ? 10.164 -4.572 -17.481 1.00 97.88 97 PHE A N 1
ATOM 775 C CA . PHE A 1 97 ? 10.982 -4.630 -16.272 1.00 97.88 97 PHE A CA 1
ATOM 776 C C . PHE A 1 97 ? 11.476 -6.050 -15.963 1.00 97.88 97 PHE A C 1
ATOM 778 O O . PHE A 1 97 ? 12.626 -6.220 -15.558 1.00 97.88 97 PHE A O 1
ATOM 785 N N . ASP A 1 98 ? 10.653 -7.080 -16.174 1.00 97.69 98 ASP A N 1
ATOM 786 C CA . ASP A 1 98 ? 11.061 -8.473 -15.975 1.00 97.69 98 ASP A CA 1
ATOM 787 C C . ASP A 1 98 ? 12.174 -8.884 -16.961 1.00 97.69 98 ASP A C 1
ATOM 789 O O . ASP A 1 98 ? 13.123 -9.570 -16.563 1.00 97.69 98 ASP A O 1
ATOM 793 N N . LEU A 1 99 ? 12.117 -8.422 -18.219 1.00 97.31 99 LEU A N 1
ATOM 794 C CA . LEU A 1 99 ? 13.201 -8.622 -19.193 1.00 97.31 99 LEU A CA 1
ATOM 795 C C . LEU A 1 99 ? 14.482 -7.896 -18.774 1.00 97.31 99 LEU A C 1
ATOM 797 O O . LEU A 1 99 ? 15.557 -8.497 -18.761 1.00 97.31 99 LEU A O 1
ATOM 801 N N . LEU A 1 100 ? 14.369 -6.626 -18.382 1.00 97.06 100 LEU A N 1
ATOM 802 C CA . LEU A 1 100 ? 15.498 -5.829 -17.903 1.00 97.06 100 LEU A CA 1
ATOM 803 C C . LEU A 1 100 ? 16.159 -6.467 -16.685 1.00 97.06 100 LEU A C 1
ATOM 805 O O . LEU A 1 100 ? 17.378 -6.610 -16.624 1.00 97.06 100 LEU A O 1
ATOM 809 N N . LYS A 1 101 ? 15.348 -6.922 -15.733 1.00 96.62 101 LYS A N 1
ATOM 810 C CA . LYS A 1 101 ? 15.815 -7.638 -14.553 1.00 96.62 101 LYS A CA 1
ATOM 811 C C . LYS A 1 101 ? 16.553 -8.921 -14.921 1.00 96.62 101 LYS A C 1
ATOM 813 O O . LYS A 1 101 ? 17.548 -9.234 -14.269 1.00 96.62 101 LYS A O 1
ATOM 818 N N . GLN A 1 102 ? 16.097 -9.670 -15.926 1.00 95.62 102 GLN A N 1
ATOM 819 C CA . GLN A 1 102 ? 16.823 -10.846 -16.412 1.00 95.62 102 GLN A CA 1
ATOM 820 C C . GLN A 1 102 ? 18.207 -10.445 -16.943 1.00 95.62 102 GLN A C 1
ATOM 822 O O . GLN A 1 102 ? 19.213 -10.965 -16.468 1.00 95.62 102 GLN A O 1
ATOM 827 N N . VAL A 1 103 ? 18.256 -9.473 -17.854 1.00 95.88 103 VAL A N 1
ATOM 828 C CA . VAL A 1 103 ? 19.493 -8.985 -18.486 1.00 95.88 103 VAL A CA 1
ATOM 829 C C . VAL A 1 103 ? 20.504 -8.462 -17.460 1.00 95.88 103 VAL A C 1
ATOM 831 O O . VAL A 1 103 ? 21.691 -8.788 -17.516 1.00 95.88 103 VAL A O 1
ATOM 834 N N . ILE A 1 104 ? 20.036 -7.698 -16.474 1.00 96.12 104 ILE A N 1
ATOM 835 C CA . ILE A 1 104 ? 20.871 -7.201 -15.379 1.00 96.12 104 ILE A CA 1
ATOM 836 C C . ILE A 1 104 ? 21.368 -8.368 -14.515 1.00 96.12 104 ILE A C 1
ATOM 838 O O . ILE A 1 104 ? 22.551 -8.436 -14.181 1.00 96.12 104 ILE A O 1
ATOM 842 N N . ASN A 1 105 ? 20.524 -9.343 -14.182 1.00 95.06 105 ASN A N 1
ATOM 843 C CA . ASN A 1 105 ? 20.976 -10.497 -13.399 1.00 95.06 105 ASN A CA 1
ATOM 844 C C . ASN A 1 105 ? 21.982 -11.389 -14.142 1.00 95.06 105 ASN A C 1
ATOM 846 O O . ASN A 1 105 ? 22.797 -12.035 -13.488 1.00 95.06 105 ASN A O 1
ATOM 850 N N . GLU A 1 106 ? 21.981 -11.367 -15.474 1.00 94.00 106 GLU A N 1
ATOM 851 C CA . GLU A 1 106 ? 22.984 -12.020 -16.327 1.00 94.00 106 GLU A CA 1
ATOM 852 C C . GLU A 1 106 ? 24.306 -11.232 -16.433 1.00 94.00 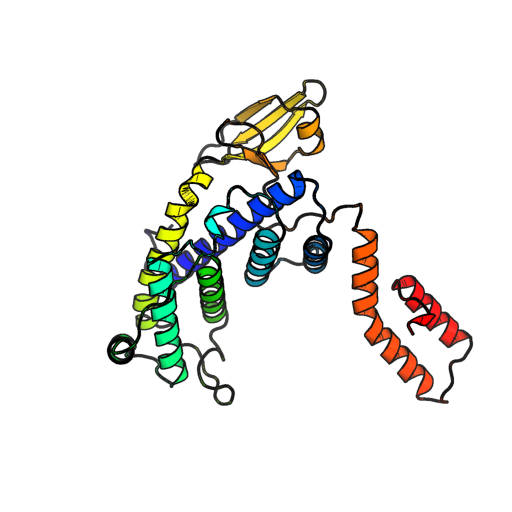106 GLU A C 1
ATOM 854 O O . GLU A 1 106 ? 25.264 -11.715 -17.032 1.00 94.00 106 GLU A O 1
ATOM 859 N N . GLY A 1 107 ? 24.394 -10.048 -15.816 1.00 93.69 107 GLY A N 1
ATOM 860 C CA . GLY A 1 107 ? 25.640 -9.285 -15.682 1.00 93.69 107 GLY A CA 1
ATOM 861 C C . GLY A 1 107 ? 25.749 -8.041 -16.560 1.00 93.69 107 GLY A C 1
ATOM 862 O O . GLY A 1 107 ? 26.795 -7.406 -16.548 1.00 93.69 107 GLY A O 1
ATOM 863 N N . ALA A 1 108 ? 24.705 -7.668 -17.306 1.00 94.50 108 ALA A N 1
ATOM 864 C CA . ALA A 1 108 ? 24.742 -6.452 -18.117 1.00 94.50 108 ALA A CA 1
ATOM 865 C C . ALA A 1 108 ? 24.595 -5.181 -17.263 1.00 94.50 108 ALA A C 1
ATOM 867 O O . ALA A 1 108 ? 23.711 -5.112 -16.405 1.00 94.50 108 ALA A O 1
ATOM 868 N N . ASP A 1 109 ? 25.419 -4.174 -17.543 1.00 93.00 109 ASP A N 1
ATOM 869 C CA . ASP A 1 109 ? 25.328 -2.830 -16.953 1.00 93.00 109 ASP A CA 1
ATOM 870 C C . ASP A 1 109 ? 24.857 -1.762 -17.950 1.00 93.00 109 ASP A C 1
ATOM 872 O O . ASP A 1 109 ? 24.470 -0.673 -17.532 1.00 93.00 109 ASP A O 1
ATOM 876 N N . ASP A 1 110 ? 24.847 -2.102 -19.240 1.00 93.88 110 ASP A N 1
ATOM 877 C CA . ASP A 1 110 ? 24.470 -1.263 -20.376 1.00 93.88 110 ASP A CA 1
ATOM 878 C C . ASP A 1 110 ? 23.968 -2.121 -21.564 1.00 93.88 110 ASP A C 1
ATOM 880 O O . ASP A 1 110 ? 23.884 -3.362 -21.492 1.00 93.88 110 ASP A O 1
ATOM 884 N N . GLY A 1 111 ? 23.595 -1.455 -22.661 1.00 95.12 111 GLY A N 1
ATOM 885 C CA . GLY A 1 111 ? 23.125 -2.082 -23.898 1.00 95.12 111 GLY A CA 1
ATOM 886 C C . GLY A 1 111 ? 21.801 -2.822 -23.706 1.00 95.12 111 GLY A C 1
ATOM 887 O O . GLY A 1 111 ? 21.553 -3.859 -24.329 1.00 95.12 111 GLY A O 1
ATOM 888 N N . PHE A 1 112 ? 20.964 -2.333 -22.794 1.00 95.62 112 PHE A N 1
ATOM 889 C CA . PHE A 1 112 ? 19.690 -2.931 -22.432 1.00 95.62 112 PHE A CA 1
ATOM 890 C C . PHE A 1 112 ? 18.742 -2.983 -23.622 1.00 95.62 112 PHE A C 1
ATOM 892 O O . PHE A 1 112 ? 18.127 -4.024 -23.839 1.00 95.62 112 PHE A O 1
ATOM 899 N N . SER A 1 113 ? 18.647 -1.912 -24.412 1.00 92.38 113 SER A N 1
ATOM 900 C CA . SER A 1 113 ? 17.678 -1.831 -25.517 1.00 92.38 113 SER A CA 1
ATOM 901 C C . SER A 1 113 ? 17.845 -2.974 -26.527 1.00 92.38 113 SER A C 1
ATOM 903 O O . SER A 1 113 ? 16.878 -3.687 -26.810 1.00 92.38 113 SER A O 1
ATOM 905 N N . ASP A 1 114 ? 19.076 -3.217 -26.984 1.00 94.19 114 ASP A N 1
ATOM 906 C CA . ASP A 1 114 ? 19.394 -4.283 -27.944 1.00 94.19 114 ASP A CA 1
ATOM 907 C C . ASP A 1 114 ? 19.125 -5.675 -27.352 1.00 94.19 114 ASP A C 1
ATOM 909 O O . ASP A 1 114 ? 18.540 -6.552 -27.996 1.00 94.19 114 ASP A O 1
ATOM 913 N N . LYS A 1 115 ? 19.511 -5.887 -26.086 1.00 95.38 115 LYS A N 1
ATOM 914 C CA . LYS A 1 115 ? 19.297 -7.163 -25.382 1.00 95.38 115 LYS A CA 1
ATOM 915 C C . LYS A 1 115 ? 17.809 -7.448 -25.174 1.00 95.38 115 LYS A C 1
ATOM 917 O O . LYS A 1 115 ? 17.371 -8.588 -25.347 1.00 95.38 115 LYS A O 1
ATOM 922 N N . LEU A 1 116 ? 17.024 -6.425 -24.839 1.00 94.75 116 LEU A N 1
ATOM 923 C CA . LEU A 1 116 ? 15.576 -6.534 -24.678 1.00 94.75 116 LEU A CA 1
ATOM 924 C C . LEU A 1 116 ? 14.903 -6.858 -26.011 1.00 94.75 116 LEU A C 1
ATOM 926 O O . LEU A 1 116 ? 14.046 -7.738 -26.042 1.00 94.75 116 LEU A O 1
ATOM 930 N N . GLU A 1 117 ? 15.313 -6.233 -27.119 1.00 93.12 117 GLU A N 1
ATOM 931 C CA . GLU A 1 117 ? 14.753 -6.528 -28.444 1.00 93.12 117 GLU A CA 1
ATOM 932 C C . GLU A 1 117 ? 14.904 -8.011 -28.820 1.00 93.12 117 GLU A C 1
ATOM 934 O O . GLU A 1 117 ? 13.966 -8.631 -29.330 1.00 93.12 117 GLU A O 1
ATOM 939 N N . VAL A 1 118 ? 16.057 -8.611 -28.513 1.00 93.00 118 VAL A N 1
ATOM 940 C CA . VAL A 1 118 ? 16.282 -10.048 -28.720 1.00 93.00 118 VAL A CA 1
ATOM 941 C C . VAL A 1 118 ? 15.363 -10.884 -27.827 1.00 93.00 118 VAL A C 1
ATOM 943 O O . VAL A 1 118 ? 14.738 -11.823 -28.317 1.00 93.00 118 VAL A O 1
ATOM 946 N N . LEU A 1 119 ? 15.238 -10.540 -26.541 1.00 94.25 119 LEU A N 1
ATOM 947 C CA . LEU A 1 119 ? 14.418 -11.298 -25.587 1.00 94.25 119 LEU A CA 1
ATOM 948 C C . LEU A 1 119 ? 12.911 -11.188 -25.834 1.00 94.25 119 LEU A C 1
ATOM 950 O O . LEU A 1 119 ? 12.178 -12.124 -25.508 1.00 94.25 119 LEU A O 1
ATOM 954 N N . ARG A 1 120 ? 12.435 -10.079 -26.412 1.00 93.56 120 ARG A N 1
ATOM 955 C CA . ARG A 1 120 ? 11.024 -9.910 -26.794 1.00 93.56 120 ARG A CA 1
ATOM 956 C C . ARG A 1 120 ? 10.592 -10.949 -27.829 1.00 93.56 120 ARG A C 1
ATOM 958 O O . ARG A 1 120 ? 9.441 -11.386 -27.814 1.00 93.56 120 ARG A O 1
ATOM 965 N N . LYS A 1 121 ? 11.497 -11.379 -28.718 1.00 90.88 121 LYS A N 1
ATOM 966 C CA . LYS A 1 121 ? 11.187 -12.359 -29.769 1.00 90.88 121 LYS A CA 1
ATOM 967 C C . LYS A 1 121 ? 10.780 -13.694 -29.138 1.00 90.88 121 LYS A C 1
ATOM 969 O O . LYS A 1 121 ? 11.584 -14.381 -28.518 1.00 90.88 121 LYS A O 1
ATOM 974 N N . GLY A 1 122 ? 9.514 -14.067 -29.319 1.00 83.31 122 GLY A N 1
ATOM 975 C CA . GLY A 1 122 ? 8.952 -15.312 -28.786 1.00 83.31 122 GLY A CA 1
ATOM 976 C C . GLY A 1 122 ? 8.395 -15.215 -27.363 1.00 83.31 122 GLY A C 1
ATOM 977 O O . GLY A 1 122 ? 7.999 -16.238 -26.808 1.00 83.31 122 GLY A O 1
ATOM 978 N N . ARG A 1 123 ? 8.323 -14.014 -26.775 1.00 92.75 123 ARG A N 1
ATOM 979 C CA . ARG A 1 123 ? 7.639 -13.765 -25.499 1.00 92.75 123 ARG A CA 1
ATOM 980 C C . ARG A 1 123 ? 6.406 -12.893 -25.720 1.00 92.75 123 ARG A C 1
ATOM 982 O O . ARG A 1 123 ? 6.372 -12.071 -26.630 1.00 92.75 123 ARG A O 1
ATOM 989 N N . SER A 1 124 ? 5.389 -13.083 -24.887 1.00 91.12 124 SER A N 1
ATOM 990 C CA . SER A 1 124 ? 4.137 -12.326 -24.944 1.00 91.12 124 SER A CA 1
ATOM 991 C C . SER A 1 124 ? 3.890 -11.586 -23.639 1.00 91.12 124 SER A C 1
ATOM 993 O O . SER A 1 124 ? 4.123 -12.138 -22.559 1.00 91.12 124 SER A O 1
ATOM 995 N N . VAL A 1 125 ? 3.338 -10.382 -23.745 1.00 94.19 125 VAL A N 1
ATOM 996 C CA . VAL A 1 125 ? 2.895 -9.593 -22.596 1.00 94.19 125 VAL A CA 1
ATOM 997 C C . VAL A 1 125 ? 1.736 -10.312 -21.900 1.00 94.19 125 VAL A C 1
ATOM 999 O O . VAL A 1 125 ? 0.747 -10.700 -22.526 1.00 94.19 125 VAL A O 1
ATOM 1002 N N . GLY A 1 126 ? 1.881 -10.543 -20.595 1.00 93.31 126 GLY A N 1
ATOM 1003 C CA . GLY A 1 126 ? 0.833 -11.141 -19.767 1.00 93.31 126 GLY A CA 1
ATOM 1004 C C . GLY A 1 126 ? -0.237 -10.123 -19.372 1.00 93.31 126 GLY A C 1
ATOM 1005 O O . GLY A 1 126 ? -0.047 -8.930 -19.517 1.00 93.31 126 GLY A O 1
ATOM 1006 N N . GLN A 1 127 ? -1.352 -10.579 -18.809 1.00 95.44 127 GLN A N 1
ATOM 1007 C CA . GLN A 1 127 ? -2.422 -9.692 -18.340 1.00 95.44 127 GLN A CA 1
ATOM 1008 C C . GLN A 1 127 ? -2.218 -9.346 -16.860 1.00 95.44 127 GLN A C 1
ATOM 1010 O O . GLN A 1 127 ? -2.323 -10.232 -16.005 1.00 95.44 127 GLN A O 1
ATOM 1015 N N . LYS A 1 128 ? -1.946 -8.075 -16.544 1.00 97.38 128 LYS A N 1
ATOM 1016 C CA . LYS A 1 128 ? -1.618 -7.609 -15.185 1.00 97.38 128 LYS A CA 1
ATOM 1017 C C . LYS A 1 128 ? -2.625 -6.591 -14.644 1.00 97.38 128 LYS A C 1
ATOM 1019 O O . LYS A 1 128 ? -3.198 -5.800 -15.390 1.00 97.38 128 LYS A O 1
ATOM 1024 N N . GLY A 1 129 ? -2.886 -6.673 -13.339 1.00 96.44 129 GLY A N 1
ATOM 1025 C CA . GLY A 1 129 ? -3.808 -5.799 -12.606 1.00 96.44 129 GLY A CA 1
ATOM 1026 C C . GLY A 1 129 ? -3.104 -4.839 -11.638 1.00 96.44 129 GLY A C 1
ATOM 1027 O O . GLY A 1 129 ? -1.879 -4.823 -11.526 1.00 96.44 129 GLY A O 1
ATOM 1028 N N . LEU A 1 130 ? -3.895 -4.095 -10.858 1.00 96.88 130 LEU A N 1
ATOM 1029 C CA . LEU A 1 130 ? -3.418 -3.123 -9.862 1.00 96.88 130 LEU A CA 1
ATOM 1030 C C . LEU A 1 130 ? -2.440 -3.726 -8.840 1.00 96.88 130 LEU A C 1
ATOM 1032 O O . LEU A 1 130 ? -1.397 -3.153 -8.528 1.00 96.88 130 LEU A O 1
ATOM 1036 N N . MET A 1 131 ? -2.762 -4.912 -8.315 1.00 95.88 131 MET A N 1
ATOM 1037 C CA . MET A 1 131 ? -1.903 -5.581 -7.334 1.00 95.88 131 MET A CA 1
ATOM 1038 C C . MET A 1 131 ? -0.564 -5.999 -7.942 1.00 95.88 131 MET A C 1
ATOM 1040 O O . MET A 1 131 ? 0.443 -5.988 -7.237 1.00 95.88 131 MET A O 1
ATOM 1044 N N . ASP A 1 132 ? -0.541 -6.377 -9.223 1.00 97.25 132 ASP A N 1
ATOM 1045 C CA . ASP A 1 132 ? 0.691 -6.732 -9.930 1.00 97.25 132 ASP A CA 1
ATOM 1046 C C . ASP A 1 132 ? 1.577 -5.500 -10.113 1.00 97.25 132 ASP A C 1
ATOM 1048 O O . ASP A 1 132 ? 2.772 -5.576 -9.820 1.00 97.25 132 ASP A O 1
ATOM 1052 N N . PHE A 1 133 ? 0.978 -4.360 -10.489 1.00 98.19 133 PHE A N 1
ATOM 1053 C CA . PHE A 1 133 ? 1.677 -3.078 -10.576 1.00 98.19 133 PHE A CA 1
ATOM 1054 C C . PHE A 1 133 ? 2.423 -2.776 -9.281 1.00 98.19 133 PHE A C 1
ATOM 1056 O O . PHE A 1 133 ? 3.642 -2.621 -9.301 1.00 98.19 133 PHE A O 1
ATOM 1063 N N . PHE A 1 134 ? 1.726 -2.760 -8.139 1.00 98.25 134 PHE A N 1
ATOM 1064 C CA . PHE A 1 134 ? 2.368 -2.396 -6.878 1.00 98.25 134 PHE A CA 1
ATOM 1065 C C . PHE A 1 134 ? 3.402 -3.419 -6.399 1.00 98.25 134 PHE A C 1
ATOM 1067 O O . PHE A 1 134 ? 4.385 -3.020 -5.779 1.00 98.25 134 PHE A O 1
ATOM 1074 N N . ASN A 1 135 ? 3.255 -4.713 -6.710 1.00 97.88 135 ASN A N 1
ATOM 1075 C CA . ASN A 1 135 ? 4.304 -5.693 -6.395 1.00 97.88 135 ASN A CA 1
ATOM 1076 C C . ASN A 1 135 ? 5.611 -5.351 -7.132 1.00 97.88 135 ASN A C 1
ATOM 1078 O O . ASN A 1 135 ? 6.679 -5.326 -6.515 1.00 97.88 135 ASN A O 1
ATOM 1082 N N . THR A 1 136 ? 5.526 -5.052 -8.431 1.00 98.38 136 THR A N 1
ATOM 1083 C CA . THR A 1 136 ? 6.686 -4.683 -9.256 1.00 98.38 136 THR A CA 1
ATOM 1084 C C . THR A 1 136 ? 7.223 -3.301 -8.892 1.00 98.38 136 THR A C 1
ATOM 1086 O O . THR A 1 136 ? 8.424 -3.130 -8.693 1.00 98.38 136 THR A O 1
ATOM 1089 N N . PHE A 1 137 ? 6.342 -2.324 -8.704 1.00 98.56 137 PHE A N 1
ATOM 1090 C CA . PHE A 1 137 ? 6.693 -0.964 -8.311 1.00 98.56 137 PHE A CA 1
ATOM 1091 C C . PHE A 1 137 ? 7.461 -0.924 -6.981 1.00 98.56 137 PHE A C 1
ATOM 1093 O O . PHE A 1 137 ? 8.521 -0.309 -6.899 1.00 98.56 137 PHE A O 1
ATOM 1100 N N . ILE A 1 138 ? 6.993 -1.639 -5.948 1.00 97.81 138 ILE A N 1
ATOM 1101 C CA . ILE A 1 138 ? 7.695 -1.715 -4.656 1.00 97.81 138 ILE A CA 1
ATOM 1102 C C . ILE A 1 138 ? 9.066 -2.384 -4.803 1.00 97.81 138 ILE A C 1
ATOM 1104 O O . ILE A 1 138 ? 10.014 -2.003 -4.112 1.00 97.81 138 ILE A O 1
ATOM 1108 N N . MET A 1 139 ? 9.201 -3.359 -5.707 1.00 97.38 139 MET A N 1
ATOM 1109 C CA . MET A 1 139 ? 10.497 -3.961 -6.014 1.00 97.38 139 MET A CA 1
ATOM 1110 C C . MET A 1 139 ? 11.464 -2.924 -6.592 1.00 97.38 139 MET A C 1
ATOM 1112 O O . MET A 1 139 ? 12.562 -2.777 -6.057 1.00 97.38 139 MET A O 1
ATOM 1116 N N . ILE A 1 140 ? 11.041 -2.174 -7.612 1.00 97.88 140 ILE A N 1
ATOM 1117 C CA . ILE A 1 140 ? 11.844 -1.113 -8.241 1.00 97.88 140 ILE A CA 1
ATOM 1118 C C . ILE A 1 140 ? 12.217 -0.040 -7.224 1.00 97.88 140 ILE A C 1
ATOM 1120 O O . ILE A 1 140 ? 13.387 0.304 -7.085 1.00 97.88 140 ILE A O 1
ATOM 1124 N N . ARG A 1 141 ? 11.250 0.423 -6.434 1.00 96.94 141 ARG A N 1
ATOM 1125 C CA . ARG A 1 141 ? 11.471 1.392 -5.360 1.00 96.94 141 ARG A CA 1
ATOM 1126 C C . ARG A 1 141 ? 12.547 0.923 -4.379 1.00 96.94 141 ARG A C 1
ATOM 1128 O O . ARG A 1 141 ? 13.413 1.696 -3.978 1.00 96.94 141 ARG A O 1
ATOM 1135 N N . ASN A 1 142 ? 12.506 -0.346 -3.969 1.00 95.75 142 ASN A N 1
ATOM 1136 C CA . ASN A 1 142 ? 13.494 -0.908 -3.046 1.00 95.75 142 ASN A CA 1
ATOM 1137 C C . ASN A 1 142 ? 14.875 -1.088 -3.690 1.00 95.75 142 ASN A C 1
ATOM 1139 O O . ASN A 1 142 ? 15.875 -0.985 -2.982 1.00 95.75 142 ASN A O 1
ATOM 1143 N N . ILE A 1 143 ? 14.930 -1.359 -4.998 1.00 96.44 143 ILE A N 1
ATOM 1144 C CA . ILE A 1 143 ? 16.175 -1.354 -5.775 1.00 96.44 143 ILE A CA 1
ATOM 1145 C C . ILE A 1 143 ? 16.759 0.058 -5.806 1.00 96.44 143 ILE A C 1
ATOM 1147 O O . ILE A 1 143 ? 17.926 0.229 -5.486 1.00 96.44 143 ILE A O 1
ATOM 1151 N N . TYR A 1 144 ? 15.946 1.070 -6.106 1.00 95.69 144 TYR A N 1
ATOM 1152 C CA . TYR A 1 144 ? 16.380 2.465 -6.130 1.00 95.69 144 TYR A CA 1
ATOM 1153 C C . TYR A 1 144 ? 16.924 2.934 -4.770 1.00 95.69 144 TYR A C 1
ATOM 1155 O O . TYR A 1 144 ? 17.985 3.547 -4.702 1.00 95.69 144 TYR A O 1
ATOM 1163 N N . ALA A 1 145 ? 16.233 2.606 -3.673 1.00 93.81 145 ALA A N 1
ATOM 1164 C CA . ALA A 1 145 ? 16.646 3.009 -2.327 1.00 93.81 145 ALA A CA 1
ATOM 1165 C C . ALA A 1 145 ? 17.934 2.316 -1.847 1.00 93.81 145 ALA A C 1
ATOM 1167 O O . ALA A 1 145 ? 18.724 2.911 -1.113 1.00 93.81 145 ALA A O 1
ATOM 1168 N N . HIS A 1 146 ? 18.129 1.052 -2.228 1.00 94.25 146 HIS A N 1
ATOM 1169 C CA . HIS A 1 146 ? 19.251 0.224 -1.790 1.00 94.25 146 HIS A CA 1
ATOM 1170 C C . HIS A 1 146 ? 19.747 -0.635 -2.962 1.00 94.25 146 HIS A C 1
ATOM 1172 O O . HIS A 1 146 ? 19.441 -1.826 -2.986 1.00 94.25 146 HIS A O 1
ATOM 1178 N N . PRO A 1 147 ? 20.466 -0.057 -3.943 1.00 94.06 147 PRO A N 1
ATOM 1179 C CA . PRO A 1 147 ? 20.829 -0.751 -5.184 1.00 94.06 147 PRO A CA 1
ATOM 1180 C C . PRO A 1 147 ? 21.915 -1.809 -5.004 1.00 94.06 147 PRO A C 1
ATOM 1182 O O . PRO A 1 147 ? 22.069 -2.686 -5.856 1.00 94.06 147 PRO A O 1
ATOM 1185 N N . ASP A 1 148 ? 22.677 -1.730 -3.917 1.00 94.88 148 ASP A N 1
ATOM 1186 C CA . ASP A 1 148 ? 23.724 -2.693 -3.610 1.00 94.88 148 ASP A CA 1
ATOM 1187 C C . ASP A 1 148 ? 23.117 -4.073 -3.342 1.00 94.88 148 ASP A C 1
ATOM 1189 O O . ASP A 1 148 ? 22.064 -4.211 -2.714 1.00 94.88 148 ASP A O 1
ATOM 1193 N N . GLU A 1 149 ? 23.782 -5.108 -3.852 1.00 92.19 149 GLU A N 1
ATOM 1194 C CA . GLU A 1 149 ? 23.346 -6.500 -3.734 1.00 92.19 149 GLU A CA 1
ATOM 1195 C C . GLU A 1 149 ? 21.956 -6.823 -4.333 1.00 92.19 149 GLU A C 1
ATOM 1197 O O . GLU A 1 149 ? 21.324 -7.819 -3.961 1.00 92.19 149 GLU A O 1
ATOM 1202 N N . LYS A 1 150 ? 21.449 -5.998 -5.258 1.00 92.75 150 LYS A N 1
ATOM 1203 C CA . LYS A 1 150 ? 20.135 -6.198 -5.901 1.00 92.75 150 LYS A CA 1
ATOM 1204 C C . LYS A 1 150 ? 20.179 -6.870 -7.265 1.00 92.75 150 LYS A C 1
ATOM 1206 O O . LYS A 1 150 ? 19.123 -7.260 -7.761 1.00 92.75 150 LYS A O 1
ATOM 1211 N N . ALA A 1 151 ? 21.359 -6.990 -7.859 1.00 93.06 151 ALA A N 1
ATOM 1212 C CA . ALA A 1 151 ? 21.571 -7.633 -9.147 1.00 93.06 151 ALA A CA 1
ATOM 1213 C C . ALA A 1 151 ? 22.484 -8.858 -9.004 1.00 93.06 151 ALA A C 1
ATOM 1215 O O . ALA A 1 151 ? 23.218 -8.986 -8.023 1.00 93.06 151 ALA A O 1
ATOM 1216 N N . GLY A 1 152 ? 22.469 -9.724 -10.013 1.00 90.06 152 GLY A N 1
ATOM 1217 C CA . GLY A 1 152 ? 23.316 -10.913 -10.085 1.00 90.06 152 GLY A CA 1
ATOM 1218 C C . GLY A 1 152 ? 22.746 -12.124 -9.332 1.00 90.06 152 GLY A C 1
ATOM 1219 O O . GLY A 1 152 ? 21.741 -12.022 -8.619 1.00 90.06 152 GLY A O 1
ATOM 1220 N N . PRO A 1 153 ? 23.353 -13.310 -9.505 1.00 87.06 153 PRO A N 1
ATOM 1221 C CA . PRO A 1 153 ? 22.947 -14.516 -8.795 1.00 87.06 153 PRO A CA 1
ATOM 1222 C C . PRO A 1 153 ? 23.244 -14.399 -7.292 1.00 87.06 153 PRO A C 1
ATOM 1224 O O . PRO A 1 153 ? 24.065 -13.591 -6.863 1.00 87.06 153 PRO A O 1
ATOM 1227 N N . LYS A 1 154 ? 22.596 -15.242 -6.474 1.00 83.38 154 LYS A N 1
ATOM 1228 C CA . LYS A 1 154 ? 22.692 -15.185 -4.999 1.00 83.38 154 LYS A CA 1
ATOM 1229 C C . LYS A 1 154 ? 24.131 -15.192 -4.469 1.00 83.38 154 LYS A C 1
ATOM 1231 O O . LYS A 1 154 ? 24.393 -14.514 -3.480 1.00 83.38 154 LYS A O 1
ATOM 1236 N N . ASP A 1 155 ? 25.021 -15.921 -5.139 1.00 85.75 155 ASP A N 1
ATOM 1237 C CA . ASP A 1 155 ? 26.418 -16.107 -4.731 1.00 85.75 155 ASP A CA 1
ATOM 1238 C C . ASP A 1 155 ? 27.371 -15.050 -5.319 1.00 85.75 155 ASP A C 1
ATOM 1240 O O . ASP A 1 155 ? 28.538 -14.992 -4.941 1.00 85.75 155 ASP A O 1
ATOM 1244 N N . GLN A 1 156 ? 26.893 -14.204 -6.240 1.00 88.69 156 GLN A N 1
ATOM 1245 C CA . GLN A 1 156 ? 27.664 -13.120 -6.862 1.00 88.69 156 GLN A CA 1
ATOM 1246 C C . GLN A 1 156 ? 26.783 -11.883 -7.011 1.00 88.69 156 GLN A C 1
ATOM 1248 O O . GLN A 1 156 ? 26.473 -11.420 -8.113 1.00 88.69 156 GLN A O 1
ATOM 1253 N N . LYS A 1 157 ? 26.331 -11.366 -5.870 1.00 93.38 157 LYS A N 1
ATOM 1254 C CA . LYS A 1 157 ? 25.497 -10.174 -5.860 1.00 93.38 157 LYS A CA 1
ATOM 1255 C C . LYS A 1 157 ? 26.312 -8.955 -6.271 1.00 93.38 157 LYS A C 1
ATOM 1257 O O . LYS A 1 157 ? 27.467 -8.795 -5.883 1.00 93.38 157 LYS A O 1
ATOM 1262 N N . ARG A 1 158 ? 25.673 -8.059 -7.008 1.00 94.25 158 ARG A N 1
ATOM 1263 C CA . ARG A 1 158 ? 26.264 -6.817 -7.496 1.00 94.25 158 ARG A CA 1
ATOM 1264 C C . ARG A 1 158 ? 25.279 -5.663 -7.378 1.00 94.25 158 ARG A C 1
ATOM 1266 O O . ARG A 1 158 ? 24.087 -5.852 -7.118 1.00 94.25 158 ARG A O 1
ATOM 1273 N N . LYS A 1 159 ? 25.808 -4.456 -7.547 1.00 95.56 159 LYS A N 1
ATOM 1274 C CA . LYS A 1 159 ? 25.019 -3.230 -7.565 1.00 95.56 159 LYS A CA 1
ATOM 1275 C C . LYS A 1 159 ? 24.127 -3.197 -8.805 1.00 95.56 159 LYS A C 1
ATOM 1277 O O . LYS A 1 159 ? 24.568 -3.570 -9.889 1.00 95.56 159 LYS A O 1
ATOM 1282 N N . TRP A 1 160 ? 22.885 -2.757 -8.636 1.00 97.19 160 TRP A N 1
ATOM 1283 C CA . TRP A 1 160 ? 21.977 -2.520 -9.754 1.00 97.19 160 TRP A CA 1
ATOM 1284 C C . TRP A 1 160 ? 22.436 -1.302 -10.579 1.00 97.19 160 TRP A C 1
ATOM 1286 O O . TRP A 1 160 ? 22.699 -0.249 -9.985 1.00 97.19 160 TRP A O 1
ATOM 1296 N N . PRO A 1 161 ? 22.524 -1.406 -11.916 1.00 95.19 161 PRO A N 1
ATOM 1297 C CA . PRO A 1 161 ? 22.993 -0.322 -12.776 1.00 95.19 161 PRO A CA 1
ATOM 1298 C C . PRO A 1 161 ? 21.914 0.758 -12.936 1.00 95.19 161 PRO A C 1
ATOM 1300 O O . PRO A 1 161 ? 21.049 0.688 -13.802 1.00 95.19 161 PRO A O 1
ATOM 1303 N N . LEU A 1 162 ? 21.952 1.765 -12.063 1.00 93.88 162 LEU A N 1
ATOM 1304 C CA . LEU A 1 162 ? 21.053 2.925 -12.072 1.00 93.88 162 LEU A CA 1
ATOM 1305 C C . LEU A 1 162 ? 21.640 4.091 -12.895 1.00 93.88 162 LEU A C 1
ATOM 1307 O O . LEU A 1 162 ? 21.853 5.181 -12.362 1.00 93.88 162 LEU A O 1
ATOM 1311 N N . GLY A 1 163 ? 21.976 3.827 -14.160 1.00 91.88 163 GLY A N 1
ATOM 1312 C CA . GLY A 1 163 ? 22.492 4.825 -15.108 1.00 91.88 163 GLY A CA 1
ATOM 1313 C C . GLY A 1 163 ? 21.412 5.403 -16.030 1.00 91.88 163 GLY A C 1
ATOM 1314 O O . GLY A 1 163 ? 20.264 4.960 -16.002 1.00 91.88 163 GLY A O 1
ATOM 1315 N N . ASP A 1 164 ? 21.795 6.355 -16.882 1.00 91.62 164 ASP A N 1
ATOM 1316 C CA . ASP A 1 164 ? 20.879 7.053 -17.800 1.00 91.62 164 ASP A CA 1
ATOM 1317 C C . ASP A 1 164 ? 20.087 6.081 -18.688 1.00 91.62 164 ASP A C 1
ATOM 1319 O O . ASP A 1 164 ? 18.874 6.210 -18.815 1.00 91.62 164 ASP A O 1
ATOM 1323 N N . GLU A 1 165 ? 20.731 5.032 -19.213 1.00 92.94 165 GLU A N 1
ATOM 1324 C CA . GLU A 1 165 ? 20.053 4.023 -20.040 1.00 92.94 165 GLU A CA 1
ATOM 1325 C C . GLU A 1 165 ? 18.946 3.275 -19.274 1.00 92.94 165 GLU A C 1
ATOM 1327 O O . GLU A 1 165 ? 17.863 3.034 -19.812 1.00 92.94 165 GLU A O 1
ATOM 1332 N N . TYR A 1 166 ? 19.183 2.946 -17.998 1.00 95.56 166 TYR A N 1
ATOM 1333 C CA . TYR A 1 166 ? 18.171 2.321 -17.143 1.00 95.56 166 TYR A CA 1
ATOM 1334 C C . TYR A 1 166 ? 16.969 3.253 -16.949 1.00 95.56 166 TYR A C 1
ATOM 1336 O O . TYR A 1 166 ? 15.819 2.824 -17.080 1.00 95.56 166 TYR A O 1
ATOM 1344 N N . TYR A 1 167 ? 17.226 4.527 -16.646 1.00 95.44 167 TYR A N 1
ATOM 1345 C CA . TYR A 1 167 ? 16.166 5.498 -16.391 1.00 95.44 167 TYR A CA 1
ATOM 1346 C C . TYR A 1 167 ? 15.379 5.841 -17.653 1.00 95.44 167 TYR A C 1
ATOM 1348 O O . TYR A 1 167 ? 14.149 5.822 -17.613 1.00 95.44 167 TYR A O 1
ATOM 1356 N N . SER A 1 168 ? 16.060 6.075 -18.774 1.00 91.81 168 SER A N 1
ATOM 1357 C CA . SER A 1 168 ? 15.443 6.325 -20.079 1.00 91.81 168 SER A CA 1
ATOM 1358 C C . SER A 1 168 ? 14.482 5.199 -20.484 1.00 91.81 168 SER A C 1
ATOM 1360 O O . SER A 1 168 ? 13.406 5.466 -21.021 1.00 91.8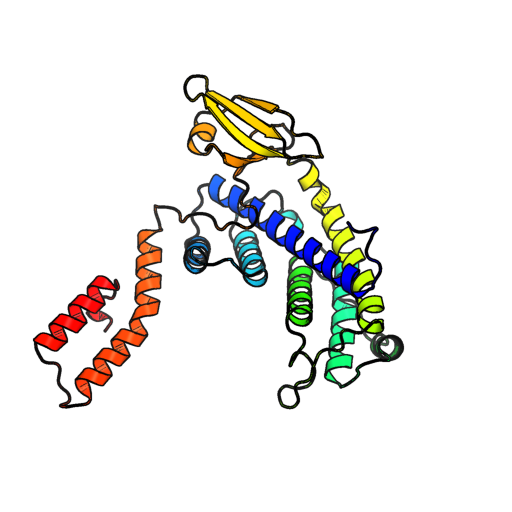1 168 SER A O 1
ATOM 1362 N N . LEU A 1 169 ? 14.818 3.943 -20.168 1.00 92.94 169 LEU A N 1
ATOM 1363 C CA . LEU A 1 169 ? 13.945 2.797 -20.418 1.00 92.94 169 LEU A CA 1
ATOM 1364 C C . LEU A 1 169 ? 12.756 2.744 -19.439 1.00 92.94 169 LEU A C 1
ATOM 1366 O O . LEU A 1 169 ? 11.602 2.649 -19.854 1.00 92.94 169 LEU A O 1
ATOM 1370 N N . ILE A 1 170 ? 13.020 2.789 -18.130 1.00 96.12 170 ILE A N 1
ATOM 1371 C CA . ILE A 1 170 ? 12.002 2.505 -17.107 1.00 96.12 170 ILE A CA 1
ATOM 1372 C C . ILE A 1 170 ? 11.063 3.684 -16.842 1.00 96.12 170 ILE A C 1
ATOM 1374 O O . ILE A 1 170 ? 9.881 3.459 -16.575 1.00 96.12 170 ILE A O 1
ATOM 1378 N N . ASN A 1 171 ? 11.539 4.928 -16.915 1.00 96.56 171 ASN A N 1
ATOM 1379 C CA . ASN A 1 171 ? 10.739 6.097 -16.543 1.00 96.56 171 ASN A CA 1
ATOM 1380 C C . ASN A 1 171 ? 9.511 6.263 -17.439 1.00 96.56 171 ASN A C 1
ATOM 1382 O O . ASN A 1 171 ? 8.416 6.488 -16.929 1.00 96.56 171 ASN A O 1
ATOM 1386 N N . SER A 1 172 ? 9.669 6.112 -18.757 1.00 95.62 172 SER A N 1
ATOM 1387 C CA . SER A 1 172 ? 8.556 6.246 -19.707 1.00 95.62 172 SER A CA 1
ATOM 1388 C C . SER A 1 172 ? 7.476 5.181 -19.476 1.00 95.62 172 SER A C 1
ATOM 1390 O O . SER A 1 172 ? 6.281 5.489 -19.427 1.00 95.62 172 SER A O 1
ATOM 1392 N N . LEU A 1 173 ? 7.900 3.936 -19.242 1.00 97.88 173 LEU A N 1
ATOM 1393 C CA . LEU A 1 173 ? 7.001 2.815 -18.972 1.00 97.88 173 LEU A CA 1
ATOM 1394 C C . LEU A 1 173 ? 6.268 2.986 -17.636 1.00 97.88 173 LEU A C 1
ATOM 1396 O O . LEU A 1 173 ? 5.048 2.843 -17.575 1.00 97.88 173 LEU A O 1
ATOM 1400 N N . MET A 1 174 ? 6.995 3.342 -16.572 1.00 98.38 174 MET A N 1
ATOM 1401 C CA . MET A 1 174 ? 6.409 3.568 -15.250 1.00 98.38 174 MET A CA 1
ATOM 1402 C C . MET A 1 174 ? 5.449 4.758 -15.258 1.00 98.38 174 MET A C 1
ATOM 1404 O O . MET A 1 174 ? 4.378 4.667 -14.665 1.00 98.38 174 MET A O 1
ATOM 1408 N N . HIS A 1 175 ? 5.810 5.851 -15.936 1.00 97.94 175 HIS A N 1
ATOM 1409 C CA . HIS A 1 175 ? 4.938 7.009 -16.098 1.00 97.94 175 HIS A CA 1
ATOM 1410 C C . HIS A 1 175 ? 3.628 6.614 -16.780 1.00 97.94 175 HIS A C 1
ATOM 1412 O O . HIS A 1 175 ? 2.567 6.862 -16.223 1.00 97.94 175 HIS A O 1
ATOM 1418 N N . THR A 1 176 ? 3.694 5.929 -17.924 1.00 98.12 176 THR A N 1
ATOM 1419 C CA . THR A 1 176 ? 2.497 5.513 -18.674 1.00 98.12 176 THR A CA 1
ATOM 1420 C C . THR A 1 176 ? 1.608 4.579 -17.848 1.00 98.12 176 THR A C 1
ATOM 1422 O O . THR A 1 176 ? 0.397 4.777 -17.788 1.00 98.12 176 THR A O 1
ATOM 1425 N N . ALA A 1 177 ? 2.201 3.610 -17.143 1.00 98.44 177 ALA A N 1
ATOM 1426 C CA . ALA A 1 177 ? 1.469 2.727 -16.238 1.00 98.44 177 ALA A CA 1
ATOM 1427 C C . ALA A 1 177 ? 0.812 3.489 -15.072 1.00 98.44 177 ALA A C 1
ATOM 1429 O O . ALA A 1 177 ? -0.340 3.225 -14.736 1.00 98.44 177 ALA A O 1
ATOM 1430 N N . LEU A 1 178 ? 1.516 4.448 -14.458 1.00 97.94 178 LEU A N 1
ATOM 1431 C CA . LEU A 1 178 ? 0.956 5.289 -13.396 1.00 97.94 178 LEU A CA 1
ATOM 1432 C C . LEU A 1 178 ? -0.175 6.180 -13.911 1.00 97.94 178 LEU A C 1
ATOM 1434 O O . LEU A 1 178 ? -1.191 6.287 -13.233 1.00 97.94 178 LEU A O 1
ATOM 1438 N N . SER A 1 179 ? -0.020 6.794 -15.085 1.00 97.38 179 SER A N 1
ATOM 1439 C CA . SER A 1 179 ? -1.060 7.611 -15.716 1.00 97.38 179 SER A CA 1
ATOM 1440 C C . SER A 1 179 ? -2.318 6.794 -15.987 1.00 97.38 179 SER A C 1
ATOM 1442 O O . SER A 1 179 ? -3.389 7.193 -15.551 1.00 97.38 179 SER A O 1
ATOM 1444 N N . GLU A 1 180 ? -2.185 5.612 -16.600 1.00 97.75 180 GLU A N 1
ATOM 1445 C CA . GLU A 1 180 ? -3.314 4.710 -16.863 1.00 97.75 180 GLU A CA 1
ATOM 1446 C C . GLU A 1 180 ? -4.066 4.336 -15.578 1.00 97.75 180 GLU A C 1
ATOM 1448 O O . GLU A 1 180 ? -5.297 4.339 -15.552 1.00 97.75 180 GLU A O 1
ATOM 1453 N N . LEU A 1 181 ? -3.334 4.048 -14.495 1.00 96.44 181 LEU A N 1
ATOM 1454 C CA . LEU A 1 181 ? -3.953 3.810 -13.196 1.00 96.44 181 LEU A CA 1
ATOM 1455 C C . LEU A 1 181 ? -4.679 5.064 -12.704 1.00 96.44 181 LEU A C 1
ATOM 1457 O O . LEU A 1 181 ? -5.870 4.995 -12.425 1.00 96.44 181 LEU A O 1
ATOM 1461 N N . ILE A 1 182 ? -3.989 6.203 -12.604 1.00 94.69 182 ILE A N 1
ATOM 1462 C CA . ILE A 1 182 ? -4.546 7.461 -12.077 1.00 94.69 182 ILE A CA 1
ATOM 1463 C C . ILE A 1 182 ? -5.808 7.885 -12.838 1.00 94.69 182 ILE A C 1
ATOM 1465 O O . ILE A 1 182 ? -6.774 8.307 -12.201 1.00 94.69 182 ILE A O 1
ATOM 1469 N N . ASP A 1 183 ? -5.821 7.733 -14.160 1.00 93.69 183 ASP A N 1
ATOM 1470 C CA . ASP A 1 183 ? -6.975 8.049 -14.999 1.00 93.69 183 ASP A CA 1
ATOM 1471 C C . ASP A 1 183 ? -8.169 7.137 -14.675 1.00 93.69 183 ASP A C 1
ATOM 1473 O O . ASP A 1 183 ? -9.293 7.613 -14.527 1.00 93.69 183 ASP A O 1
ATOM 1477 N N . ASP A 1 184 ? -7.943 5.839 -14.447 1.00 93.12 184 ASP A N 1
ATOM 1478 C CA . ASP A 1 184 ? -8.996 4.920 -13.992 1.00 93.12 184 ASP A CA 1
ATOM 1479 C C . ASP A 1 184 ? -9.471 5.214 -12.551 1.00 93.12 184 ASP A C 1
ATOM 1481 O O . ASP A 1 184 ? -10.601 4.882 -12.183 1.00 93.12 184 ASP A O 1
ATOM 1485 N N . PHE A 1 185 ? -8.657 5.885 -11.730 1.00 90.94 185 PHE A N 1
ATOM 1486 C CA . PHE A 1 185 ? -9.038 6.381 -10.400 1.00 90.94 185 PHE A CA 1
ATOM 1487 C C . PHE A 1 185 ? -9.733 7.755 -10.430 1.00 90.94 185 PHE A C 1
ATOM 1489 O O . PHE A 1 185 ? -9.853 8.395 -9.384 1.00 90.94 185 PHE A O 1
ATOM 1496 N N . GLU A 1 186 ? -10.260 8.203 -11.576 1.00 84.00 186 GLU A N 1
ATOM 1497 C CA . GLU A 1 186 ? -10.983 9.478 -11.700 1.00 84.00 186 GLU A CA 1
ATOM 1498 C C . GLU A 1 186 ? -12.124 9.653 -10.683 1.00 84.00 186 GLU A C 1
ATOM 1500 O O . GLU A 1 186 ? -12.335 10.767 -10.205 1.00 84.00 186 GLU A O 1
ATOM 1505 N N . ILE A 1 187 ? -12.771 8.564 -10.251 1.00 84.62 187 ILE A N 1
ATOM 1506 C CA . ILE A 1 187 ? -13.783 8.590 -9.182 1.00 84.62 187 ILE A CA 1
ATOM 1507 C C . ILE A 1 187 ? -13.280 9.285 -7.906 1.00 84.62 187 ILE A C 1
ATOM 1509 O O . ILE A 1 187 ? -14.043 9.972 -7.235 1.00 84.62 187 ILE A O 1
ATOM 1513 N N . LEU A 1 188 ? -11.983 9.187 -7.591 1.00 87.06 188 LEU A N 1
ATOM 1514 C CA . LEU A 1 188 ? -11.388 9.826 -6.416 1.00 87.06 188 LEU A CA 1
ATOM 1515 C C . LEU A 1 188 ? -11.404 11.356 -6.494 1.00 87.06 188 LEU A C 1
ATOM 1517 O O . LEU A 1 188 ? -11.376 12.004 -5.451 1.00 87.06 188 LEU A O 1
ATOM 1521 N N . LYS A 1 189 ? -11.492 11.949 -7.694 1.00 85.81 189 LYS A N 1
ATOM 1522 C CA . LYS A 1 189 ? -11.607 13.408 -7.862 1.00 85.81 189 LYS A CA 1
ATOM 1523 C C . LYS A 1 189 ? -12.916 13.950 -7.283 1.00 85.81 189 LYS A C 1
ATOM 1525 O O . LYS A 1 189 ? -12.976 15.118 -6.903 1.00 85.81 189 LYS A O 1
ATOM 1530 N N . GLU A 1 190 ? -13.951 13.115 -7.210 1.00 88.44 190 GLU A N 1
ATOM 1531 C CA . GLU A 1 190 ? -15.247 13.489 -6.643 1.00 88.44 190 GLU A CA 1
ATOM 1532 C C . GLU A 1 190 ? -15.241 13.469 -5.106 1.00 88.44 190 GLU A C 1
ATOM 1534 O O . GLU A 1 190 ? -16.090 14.105 -4.480 1.00 88.44 190 GLU A O 1
ATOM 1539 N N . TYR A 1 191 ? -14.255 12.803 -4.490 1.00 92.25 191 TYR A N 1
ATOM 1540 C CA . TYR A 1 191 ? -14.117 12.714 -3.039 1.00 92.25 191 TYR A CA 1
ATOM 1541 C C . TYR A 1 191 ? -13.169 13.787 -2.509 1.00 92.25 191 TYR A C 1
ATOM 1543 O O . TYR A 1 191 ? -11.955 13.754 -2.718 1.00 92.25 191 TYR A O 1
ATOM 1551 N N . LYS A 1 192 ? -13.722 14.764 -1.789 1.00 91.25 192 LYS A N 1
ATOM 1552 C CA . LYS A 1 192 ? -12.990 15.988 -1.439 1.00 91.25 192 LYS A CA 1
ATOM 1553 C C . LYS A 1 192 ? -12.358 15.900 -0.045 1.00 91.25 192 LYS A C 1
ATOM 1555 O O . LYS A 1 192 ? -13.103 15.724 0.921 1.00 91.25 192 LYS A O 1
ATOM 1560 N N . PRO A 1 193 ? -11.031 16.066 0.114 1.00 91.69 193 PRO A N 1
ATOM 1561 C CA . PRO A 1 193 ? -10.410 16.136 1.431 1.00 91.69 193 PRO A CA 1
ATOM 1562 C C . PRO A 1 193 ? -10.789 17.421 2.163 1.00 91.69 193 PRO A C 1
ATOM 1564 O O . PRO A 1 193 ? -10.698 18.524 1.621 1.00 91.69 193 PRO A O 1
ATOM 1567 N N . ILE A 1 194 ? -11.205 17.261 3.415 1.00 92.38 194 ILE A N 1
ATOM 1568 C CA . ILE A 1 194 ? -11.582 18.344 4.317 1.00 92.38 194 ILE A CA 1
ATOM 1569 C C . ILE A 1 194 ? -10.917 18.160 5.684 1.00 92.38 194 ILE A C 1
ATOM 1571 O O . ILE A 1 194 ? -10.794 17.043 6.189 1.00 92.38 194 ILE A O 1
ATOM 1575 N N . LEU A 1 195 ? -10.517 19.259 6.318 1.00 92.06 195 LEU A N 1
ATOM 1576 C CA . LEU A 1 195 ? -9.963 19.286 7.669 1.00 92.06 195 LEU A CA 1
ATOM 1577 C C . LEU A 1 195 ? -10.995 19.857 8.644 1.00 92.06 195 LEU A C 1
ATOM 1579 O O . LEU A 1 195 ? -11.410 21.005 8.507 1.00 92.06 195 LEU A O 1
ATOM 1583 N N . ALA A 1 196 ? -11.397 19.075 9.646 1.00 91.38 196 ALA A N 1
ATOM 1584 C CA . ALA A 1 196 ? -12.318 19.534 10.684 1.00 91.38 196 ALA A CA 1
ATOM 1585 C C . ALA A 1 196 ? -11.655 20.595 11.576 1.00 91.38 196 ALA A C 1
ATOM 1587 O O . ALA A 1 196 ? -10.598 20.344 12.153 1.00 91.38 196 ALA A O 1
ATOM 1588 N N . LYS A 1 197 ? -12.286 21.766 11.720 1.00 92.12 197 LYS A N 1
ATOM 1589 C CA . LYS A 1 197 ? -11.777 22.882 12.535 1.00 92.12 197 LYS A CA 1
ATOM 1590 C C . LYS A 1 197 ? -12.525 23.022 13.850 1.00 92.12 197 LYS A C 1
ATOM 1592 O O . LYS A 1 197 ? -11.914 23.045 14.909 1.00 92.12 197 LYS A O 1
ATOM 1597 N N . THR A 1 198 ? -13.851 23.123 13.784 1.00 89.19 198 THR A N 1
ATOM 1598 C CA . THR A 1 198 ? -14.706 23.305 14.968 1.00 89.19 198 THR A CA 1
ATOM 1599 C C . THR A 1 198 ? -15.974 22.473 14.850 1.00 89.19 198 THR A C 1
ATOM 1601 O O . THR A 1 198 ? -16.478 22.260 13.747 1.00 89.19 198 THR A O 1
ATOM 1604 N N . LEU A 1 199 ? -16.477 22.006 15.993 1.00 88.06 199 LEU A N 1
ATOM 1605 C CA . LEU A 1 199 ? -17.707 21.229 16.107 1.00 88.06 199 LEU A CA 1
ATOM 1606 C C . LEU A 1 199 ? -18.670 21.939 17.053 1.00 88.06 199 LEU A C 1
ATOM 1608 O O . LEU A 1 199 ? -18.275 22.407 18.120 1.00 88.06 199 LEU A O 1
ATOM 1612 N N . ASP A 1 200 ? -19.927 22.025 16.635 1.00 86.62 200 ASP A N 1
ATOM 1613 C CA . ASP A 1 200 ? -21.051 22.467 17.447 1.00 86.62 200 ASP A CA 1
ATOM 1614 C C . ASP A 1 200 ? -22.008 21.285 17.625 1.00 86.62 200 ASP A C 1
ATOM 1616 O O . ASP A 1 200 ? -22.943 21.079 16.843 1.00 86.62 200 ASP A O 1
ATOM 1620 N N . ASP A 1 201 ? -21.753 20.505 18.675 1.00 80.94 201 ASP A N 1
ATOM 1621 C CA . ASP A 1 201 ? -22.541 19.319 19.021 1.00 80.94 201 ASP A CA 1
ATOM 1622 C C . ASP A 1 201 ? -24.001 19.668 19.336 1.00 80.94 201 ASP A C 1
ATOM 1624 O O . ASP A 1 201 ? -24.900 18.864 19.108 1.00 80.94 201 ASP A O 1
ATOM 1628 N N . LYS A 1 202 ? -24.267 20.877 19.853 1.00 81.19 202 LYS A N 1
ATOM 1629 C CA . LYS A 1 202 ? -25.631 21.320 20.184 1.00 81.19 202 LYS A CA 1
ATOM 1630 C C . LYS A 1 202 ? -26.402 21.728 18.932 1.00 81.19 202 LYS A C 1
ATOM 1632 O O . LYS A 1 202 ? -27.613 21.523 18.865 1.00 81.19 202 LYS A O 1
ATOM 1637 N N . GLY A 1 203 ? -25.707 22.315 17.961 1.00 82.56 203 GLY A N 1
ATOM 1638 C CA . GLY A 1 203 ? -26.258 22.730 16.675 1.00 82.56 203 GLY A CA 1
ATOM 1639 C C . GLY A 1 203 ? -26.264 21.643 15.599 1.00 82.56 203 GLY A C 1
ATOM 1640 O O . GLY A 1 203 ? -26.840 21.876 14.535 1.00 82.56 203 GLY A O 1
ATOM 1641 N N . ASN A 1 204 ? -25.658 20.474 15.853 1.00 86.31 204 ASN A N 1
ATOM 1642 C CA . ASN A 1 204 ? -25.409 19.419 14.863 1.00 86.31 204 ASN A CA 1
ATOM 1643 C C . ASN A 1 204 ? -24.669 19.946 13.624 1.00 86.31 204 ASN A C 1
ATOM 1645 O O . ASN A 1 204 ? -25.071 19.705 12.481 1.00 86.31 204 ASN A O 1
ATOM 1649 N N . LYS A 1 205 ? -23.609 20.724 13.850 1.00 89.31 205 LYS A N 1
ATOM 1650 C CA . LYS A 1 205 ? -22.844 21.389 12.792 1.00 89.31 205 LYS A CA 1
ATOM 1651 C C . LYS A 1 205 ? -21.348 21.211 12.991 1.00 89.31 205 LYS A C 1
ATOM 1653 O O . LYS A 1 205 ? -20.865 21.141 14.116 1.00 89.31 205 LYS A O 1
ATOM 1658 N N . GLY A 1 206 ? -20.608 21.202 11.891 1.00 88.25 206 GLY A N 1
ATOM 1659 C CA . GLY A 1 206 ? -19.152 21.279 11.906 1.00 88.25 206 GLY A CA 1
ATOM 1660 C C . GLY A 1 206 ? -18.648 22.270 10.869 1.00 88.25 206 GLY A C 1
ATOM 1661 O O . GLY A 1 206 ? -19.218 22.373 9.780 1.00 88.25 206 GLY A O 1
ATOM 1662 N N . LYS A 1 207 ? -17.575 22.988 11.205 1.00 90.75 207 LYS A N 1
ATOM 1663 C CA . LYS A 1 207 ? -16.825 23.806 10.249 1.00 90.75 207 LYS A CA 1
ATOM 1664 C C . LYS A 1 207 ? -15.574 23.072 9.808 1.00 90.75 207 LYS A C 1
ATOM 1666 O O . LYS A 1 207 ? -14.818 22.555 10.636 1.00 90.75 207 LYS A O 1
ATOM 1671 N N . PHE A 1 208 ? -15.348 23.086 8.507 1.00 91.94 208 PHE A N 1
ATOM 1672 C CA . PHE A 1 208 ? -14.286 22.358 7.841 1.00 91.94 208 PHE A CA 1
ATOM 1673 C C . PHE A 1 208 ? -13.538 23.276 6.879 1.00 91.94 208 PHE A C 1
ATOM 1675 O O . PHE A 1 208 ? -14.111 24.210 6.327 1.00 91.94 208 PHE A O 1
ATOM 1682 N N . GLU A 1 209 ? -12.261 22.997 6.663 1.00 91.44 209 GLU A N 1
ATOM 1683 C CA . GLU A 1 209 ? -11.451 23.624 5.622 1.00 91.44 209 GLU A CA 1
ATOM 1684 C C . GLU A 1 209 ? -11.294 22.644 4.461 1.00 91.44 209 GLU A C 1
ATOM 1686 O O . GLU A 1 209 ? -10.850 21.514 4.663 1.00 91.44 209 GLU A O 1
ATOM 1691 N N . LEU A 1 210 ? -11.666 23.062 3.253 1.00 88.69 210 LEU A N 1
ATOM 1692 C CA . LEU A 1 210 ? -11.460 22.277 2.041 1.00 88.69 210 LEU A CA 1
ATOM 1693 C C . LEU A 1 210 ? -9.976 22.282 1.656 1.00 88.69 210 LEU A C 1
ATOM 1695 O O . LEU A 1 210 ? -9.411 23.339 1.387 1.00 88.69 210 LEU A O 1
ATOM 1699 N N . GLU A 1 211 ? -9.351 21.107 1.576 1.00 82.62 211 GLU A N 1
ATOM 1700 C CA . GLU A 1 211 ? -7.930 20.948 1.233 1.00 82.62 211 GLU A CA 1
ATOM 1701 C C . GLU A 1 211 ? -7.740 20.660 -0.274 1.00 82.62 211 GLU A C 1
ATOM 1703 O O . GLU A 1 211 ? -6.992 19.764 -0.663 1.00 82.62 211 GLU A O 1
ATOM 1708 N N . ILE A 1 212 ? -8.433 21.408 -1.144 1.00 72.56 212 ILE A N 1
ATOM 1709 C CA . ILE A 1 212 ? -8.288 21.319 -2.608 1.00 72.56 212 ILE A CA 1
ATOM 1710 C C . ILE A 1 212 ? -7.754 22.647 -3.158 1.00 72.56 212 ILE A C 1
ATOM 1712 O O . ILE A 1 212 ? -8.332 23.706 -2.926 1.00 72.56 212 ILE A O 1
ATOM 1716 N N . GLY A 1 213 ? -6.679 22.588 -3.951 1.00 65.88 213 GLY A N 1
ATOM 1717 C CA . GLY A 1 213 ? -6.078 23.764 -4.588 1.00 65.88 213 GLY A CA 1
ATOM 1718 C C . GLY A 1 213 ? -5.218 24.613 -3.642 1.00 65.88 213 GLY A C 1
ATOM 1719 O O . GLY A 1 213 ? -4.725 24.135 -2.626 1.00 65.88 213 GLY A O 1
ATOM 1720 N N . THR A 1 214 ? -4.976 25.877 -4.006 1.00 55.56 214 THR A N 1
ATOM 1721 C CA . THR A 1 214 ? -4.049 26.788 -3.297 1.00 55.56 214 THR A CA 1
ATOM 1722 C C . THR A 1 214 ? -4.719 27.718 -2.283 1.00 55.56 214 THR A C 1
ATOM 1724 O O . THR A 1 214 ? -4.020 28.417 -1.551 1.00 55.56 214 THR A O 1
ATOM 1727 N N . LYS A 1 215 ? -6.054 27.748 -2.219 1.00 59.91 215 LYS A N 1
ATOM 1728 C CA . LYS A 1 215 ? -6.811 28.529 -1.231 1.00 59.91 215 LYS A CA 1
ATOM 1729 C C . LYS A 1 215 ? -7.845 27.632 -0.565 1.00 59.91 215 LYS A C 1
ATOM 1731 O O . LYS A 1 215 ? -8.813 27.248 -1.214 1.00 59.91 215 LYS A O 1
ATOM 1736 N N . GLY A 1 216 ? -7.635 27.331 0.715 1.00 64.44 216 GLY A N 1
ATOM 1737 C CA . GLY A 1 216 ? -8.628 26.644 1.533 1.00 64.44 216 GLY A CA 1
ATOM 1738 C C . GLY A 1 216 ? -9.891 27.493 1.645 1.00 64.44 216 GLY A C 1
ATOM 1739 O O . GLY A 1 216 ? -9.826 28.673 1.995 1.00 64.44 216 GLY A O 1
ATOM 1740 N N . SER A 1 217 ? -11.036 26.915 1.295 1.00 80.31 217 SER A N 1
ATOM 1741 C CA . SER A 1 217 ? -12.347 27.517 1.534 1.00 80.31 217 SER A CA 1
ATOM 1742 C C . SER A 1 217 ? -12.970 26.889 2.773 1.00 80.31 217 SER A C 1
ATOM 1744 O O . SER A 1 217 ? -12.974 25.663 2.906 1.00 80.31 217 SER A O 1
ATOM 1746 N N . GLU A 1 218 ? -13.515 27.714 3.665 1.00 85.44 218 GLU A N 1
ATOM 1747 C CA . GLU A 1 218 ? -14.313 27.215 4.783 1.00 85.44 218 GLU A CA 1
ATOM 1748 C C . GLU A 1 218 ? -15.671 26.698 4.296 1.00 85.44 218 GLU A C 1
ATOM 1750 O O . GLU A 1 218 ? -16.318 27.289 3.431 1.00 85.44 218 GLU A O 1
ATOM 1755 N N . LEU A 1 219 ? -16.097 25.590 4.886 1.00 88.25 219 LEU A N 1
ATOM 1756 C CA . LEU A 1 219 ? -17.341 24.885 4.626 1.00 88.25 219 LEU A CA 1
ATOM 1757 C C . LEU A 1 219 ? -18.032 24.633 5.968 1.00 88.25 219 LEU A C 1
ATOM 1759 O O . LEU A 1 219 ? -17.400 24.168 6.916 1.00 88.25 219 LEU A O 1
ATOM 1763 N N . GLU A 1 220 ? -19.335 24.892 6.049 1.00 89.00 220 GLU A N 1
ATOM 1764 C CA . GLU A 1 220 ? -20.162 24.473 7.182 1.00 89.00 220 GLU A CA 1
ATOM 1765 C C . GLU A 1 220 ? -21.053 23.309 6.745 1.00 89.00 220 GLU A C 1
ATOM 1767 O O . GLU A 1 220 ? -21.800 23.422 5.774 1.00 89.00 220 GLU A O 1
ATOM 1772 N N . LEU A 1 221 ? -20.982 22.192 7.469 1.00 89.50 221 LEU A N 1
ATOM 1773 C CA . LEU A 1 221 ? -21.798 21.009 7.213 1.00 89.50 221 LEU A CA 1
ATOM 1774 C C . LEU A 1 221 ? -22.753 20.760 8.368 1.00 89.50 221 LEU A C 1
ATOM 1776 O O . LEU A 1 221 ? -22.380 20.860 9.540 1.00 89.50 221 LEU A O 1
ATOM 1780 N N . LYS A 1 222 ? -23.976 20.356 8.027 1.00 89.06 222 LYS A N 1
ATOM 1781 C CA . LYS A 1 222 ? -24.904 19.762 8.985 1.00 89.06 222 LYS A CA 1
ATOM 1782 C C . LYS A 1 222 ? -24.518 18.299 9.187 1.00 89.06 222 LYS A C 1
ATOM 1784 O O . LYS A 1 222 ? -24.477 17.538 8.224 1.00 89.06 222 LYS A O 1
ATOM 1789 N N . LEU A 1 223 ? -24.250 17.922 10.428 1.00 89.38 223 LEU A N 1
ATOM 1790 C CA . LEU A 1 223 ? -23.805 16.586 10.808 1.00 89.38 223 LEU A CA 1
ATOM 1791 C C . LEU A 1 223 ? -24.980 15.781 11.362 1.00 89.38 223 LEU A C 1
ATOM 1793 O O . LEU A 1 223 ? -25.857 16.319 12.040 1.00 89.38 223 LEU A O 1
ATOM 1797 N N . SER A 1 224 ? -25.020 14.485 11.066 1.00 87.44 224 SER A N 1
ATOM 1798 C CA . SER A 1 224 ? -25.926 13.576 11.765 1.00 87.44 224 SER A CA 1
ATOM 1799 C C . SER A 1 224 ? -25.393 13.250 13.168 1.00 87.44 224 SER A C 1
ATOM 1801 O O . SER A 1 224 ? -24.214 13.441 13.466 1.00 87.44 224 SER A O 1
ATOM 1803 N N . ASN A 1 225 ? -26.249 12.697 14.033 1.00 84.44 225 ASN A N 1
ATOM 1804 C CA . ASN A 1 225 ? -25.821 12.198 15.348 1.00 84.44 225 ASN A CA 1
ATOM 1805 C C . ASN A 1 225 ? -24.767 11.088 15.239 1.00 84.44 225 ASN A C 1
ATOM 1807 O O . ASN A 1 225 ? -24.003 10.873 16.175 1.00 84.44 225 ASN A O 1
ATOM 1811 N N . GLU A 1 226 ? -24.772 10.348 14.130 1.00 83.75 226 GLU A N 1
ATOM 1812 C CA . GLU A 1 226 ? -23.760 9.342 13.844 1.00 83.75 226 GLU A CA 1
ATOM 1813 C C . GLU A 1 226 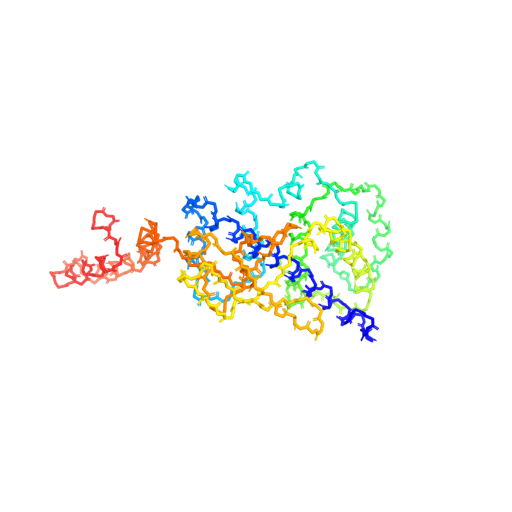? -22.435 10.020 13.500 1.00 83.75 226 GLU A C 1
ATOM 1815 O O . GLU A 1 226 ? -21.436 9.744 14.156 1.00 83.75 226 GLU A O 1
ATOM 1820 N N . ASP A 1 227 ? -22.439 10.988 12.579 1.00 85.62 227 ASP A N 1
ATOM 1821 C CA . ASP A 1 227 ? -21.232 11.728 12.194 1.00 85.62 227 ASP A CA 1
ATOM 1822 C C . ASP A 1 227 ? -20.564 12.397 13.404 1.00 85.62 227 ASP A C 1
ATOM 1824 O O . ASP A 1 227 ? -19.351 12.302 13.564 1.00 85.62 227 ASP A O 1
ATOM 1828 N N . LEU A 1 228 ? -21.336 12.995 14.318 1.00 83.88 228 LEU A N 1
ATOM 1829 C CA . LEU A 1 228 ? -20.797 13.612 15.539 1.00 83.88 228 LEU A CA 1
ATOM 1830 C C . LEU A 1 228 ? -20.026 12.637 16.445 1.00 83.88 228 LEU A C 1
ATOM 1832 O O . LEU A 1 228 ? -19.144 13.063 17.182 1.00 83.88 228 LEU A O 1
ATOM 1836 N N . ARG A 1 229 ? -20.309 11.329 16.385 1.00 81.19 229 ARG A N 1
ATOM 1837 C CA . ARG A 1 229 ? -19.543 10.313 17.133 1.00 81.19 229 ARG A CA 1
ATOM 1838 C C . ARG A 1 229 ? -18.196 9.993 16.485 1.00 81.19 229 ARG A C 1
ATOM 1840 O O . ARG A 1 229 ? -17.318 9.452 17.153 1.00 81.19 229 ARG A O 1
ATOM 1847 N N . PHE A 1 230 ? -18.039 10.301 15.199 1.00 81.19 230 PHE A N 1
ATOM 1848 C CA . PHE A 1 230 ? -16.860 9.968 14.396 1.00 81.19 230 PHE A CA 1
ATOM 1849 C C . PHE A 1 230 ? -15.997 11.184 14.039 1.00 81.19 230 PHE A C 1
ATOM 1851 O O . PHE A 1 230 ? -14.814 11.027 13.701 1.00 81.19 230 PHE A O 1
ATOM 1858 N N . VAL A 1 231 ? -16.561 12.392 14.089 1.00 87.00 231 VAL A N 1
ATOM 1859 C CA . VAL A 1 231 ? -15.830 13.619 13.782 1.00 87.00 231 VAL A CA 1
ATOM 1860 C C . VAL A 1 231 ? -15.066 14.115 15.005 1.00 87.00 231 VAL A C 1
ATOM 1862 O O . VAL A 1 231 ? -15.562 14.144 16.124 1.00 87.00 231 VAL A O 1
ATOM 1865 N N . SER A 1 232 ? -13.819 14.509 14.790 1.00 88.19 232 SER A N 1
ATOM 1866 C CA . SER A 1 232 ? -12.971 15.159 15.781 1.00 88.19 232 SER A CA 1
ATOM 1867 C C . SER A 1 232 ? -12.263 16.332 15.120 1.00 88.19 232 SER A C 1
ATOM 1869 O O . SER A 1 232 ? -11.955 16.284 13.928 1.00 88.19 232 SER A O 1
ATOM 1871 N N . THR A 1 233 ? -12.003 17.387 15.885 1.00 88.06 233 THR A N 1
ATOM 1872 C CA . THR A 1 233 ? -11.242 18.547 15.411 1.00 88.06 233 THR A CA 1
ATOM 1873 C C . THR A 1 233 ? -9.809 18.151 15.048 1.00 88.06 233 THR A C 1
ATOM 1875 O O . THR A 1 233 ? -9.264 17.190 15.590 1.00 88.06 233 THR A O 1
ATOM 1878 N N . ASP A 1 234 ? -9.209 18.878 14.107 1.00 87.31 234 ASP A N 1
ATOM 1879 C CA . ASP A 1 234 ? -7.854 18.657 13.579 1.00 87.31 234 ASP A CA 1
ATOM 1880 C C . ASP A 1 234 ? -7.637 17.285 12.917 1.00 87.31 234 ASP A C 1
ATOM 1882 O O . ASP A 1 234 ? -6.510 16.806 12.741 1.00 87.31 234 ASP A O 1
ATOM 1886 N N . VAL A 1 235 ? -8.732 16.647 12.502 1.00 90.81 235 VAL A N 1
ATOM 1887 C CA . VAL A 1 235 ? -8.726 15.388 11.760 1.00 90.81 235 VAL A CA 1
ATOM 1888 C C . VAL A 1 235 ? -9.221 15.618 10.334 1.00 90.81 235 VAL A C 1
ATOM 1890 O O . VAL A 1 235 ? -10.130 16.411 10.084 1.00 90.81 235 VAL A O 1
ATOM 1893 N N . ARG A 1 236 ? -8.595 14.910 9.388 1.00 93.31 236 ARG A N 1
ATOM 1894 C CA . ARG A 1 236 ? -8.982 14.915 7.977 1.00 93.31 236 ARG A CA 1
ATOM 1895 C C . ARG A 1 236 ? -10.087 13.910 7.701 1.00 93.31 236 ARG A C 1
ATOM 1897 O O . ARG A 1 236 ? -10.049 12.784 8.199 1.00 93.31 236 ARG A O 1
ATOM 1904 N N . TYR A 1 237 ? -11.011 14.308 6.845 1.00 94.00 237 TYR A N 1
ATOM 1905 C CA . TYR A 1 237 ? -12.112 13.502 6.344 1.00 94.00 237 TYR A CA 1
ATOM 1906 C C . TYR A 1 237 ? -12.215 13.660 4.828 1.00 94.00 237 TYR A C 1
ATOM 1908 O O . TYR A 1 237 ? -11.614 14.564 4.250 1.00 94.00 237 TYR A O 1
ATOM 1916 N N . LEU A 1 238 ? -12.972 12.777 4.190 1.00 94.06 238 LEU A N 1
ATOM 1917 C CA . LEU A 1 238 ? -13.408 12.937 2.809 1.00 94.06 238 LEU A CA 1
ATOM 1918 C C . LEU A 1 238 ? -14.887 13.297 2.777 1.00 94.06 238 LEU A C 1
ATOM 1920 O O . LEU A 1 238 ? -15.660 12.798 3.597 1.00 94.06 2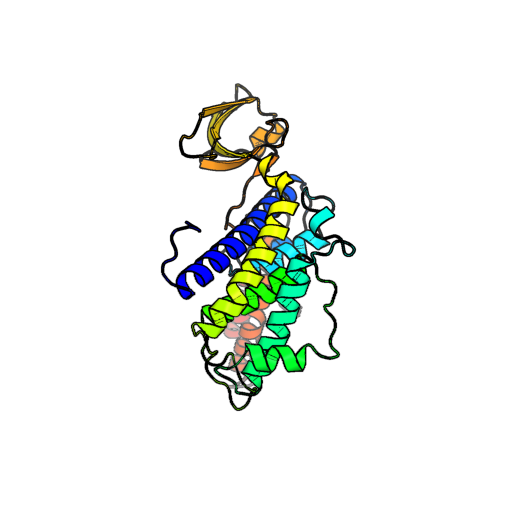38 LEU A O 1
ATOM 1924 N N . LEU A 1 239 ? -15.267 14.128 1.816 1.00 93.62 239 LEU A N 1
ATOM 1925 C CA . LEU A 1 239 ? -16.642 14.246 1.351 1.00 93.62 239 LEU A CA 1
ATOM 1926 C C . LEU A 1 239 ? -16.911 13.241 0.240 1.00 93.62 239 LEU A C 1
ATOM 1928 O O . LEU A 1 239 ? -15.993 12.893 -0.496 1.00 93.62 239 LEU A O 1
ATOM 1932 N N . ASP A 1 240 ? -18.159 12.804 0.125 1.00 93.12 240 ASP A N 1
ATOM 1933 C CA . ASP A 1 240 ? -18.652 12.056 -1.028 1.00 93.12 240 ASP A CA 1
ATOM 1934 C C . ASP A 1 240 ? -19.018 13.015 -2.189 1.00 93.12 240 ASP A C 1
ATOM 1936 O O . ASP A 1 240 ? -19.016 14.242 -2.009 1.00 93.12 240 ASP A O 1
ATOM 1940 N N . PRO A 1 241 ? -19.386 12.485 -3.373 1.00 91.75 241 PRO A N 1
ATOM 1941 C CA . PRO A 1 241 ? -19.815 13.303 -4.511 1.00 91.75 241 PRO A CA 1
ATOM 1942 C C . PRO A 1 241 ? -21.055 14.177 -4.240 1.00 91.75 241 PRO A C 1
ATOM 1944 O O . PRO A 1 241 ? -21.307 15.134 -4.968 1.00 91.75 241 PRO A O 1
ATOM 1947 N N . ASN A 1 242 ? -21.825 13.881 -3.185 1.00 92.19 242 ASN A N 1
ATOM 1948 C CA . ASN A 1 242 ? -23.005 14.640 -2.761 1.00 92.19 242 ASN A CA 1
ATOM 1949 C C . ASN A 1 242 ? -22.688 15.661 -1.651 1.00 92.19 242 ASN A C 1
ATOM 1951 O O . ASN A 1 242 ? -23.610 16.169 -1.008 1.00 92.19 242 ASN A O 1
ATOM 1955 N N . GLU A 1 243 ? -21.404 15.932 -1.398 1.00 89.00 243 GLU A N 1
ATOM 1956 C CA . GLU A 1 243 ? -20.905 16.848 -0.366 1.00 89.00 243 GLU A CA 1
ATOM 1957 C C . GLU A 1 243 ? -21.280 16.448 1.071 1.00 89.00 243 GLU A C 1
ATOM 1959 O O . GLU A 1 243 ? -21.320 17.280 1.981 1.00 89.00 243 GLU A O 1
ATOM 1964 N N . LYS A 1 244 ? -21.526 15.155 1.305 1.00 91.50 244 LYS A N 1
ATOM 1965 C CA . LYS A 1 244 ? -21.745 14.593 2.641 1.00 91.50 244 LYS A CA 1
ATOM 1966 C C . LYS A 1 244 ? -20.453 14.035 3.208 1.00 91.50 244 LYS A C 1
ATOM 1968 O O . LYS A 1 244 ? -19.596 13.550 2.475 1.00 91.50 244 LYS A O 1
ATOM 1973 N N . LEU A 1 245 ? -20.328 14.057 4.534 1.00 92.06 245 LEU A N 1
ATOM 1974 C CA . LEU A 1 245 ? -19.197 13.441 5.220 1.00 92.06 245 LEU A CA 1
ATOM 1975 C C . LEU A 1 245 ? -19.125 11.947 4.873 1.00 92.06 245 LEU A C 1
ATOM 1977 O O . LEU A 1 245 ? -20.048 11.199 5.191 1.00 92.06 245 LEU A O 1
ATOM 1981 N N . PHE A 1 246 ? -18.020 11.514 4.268 1.00 93.50 246 PHE A N 1
ATOM 1982 C CA . PHE A 1 246 ? -17.841 10.154 3.768 1.00 93.50 246 PHE A CA 1
ATOM 1983 C C . PHE A 1 246 ? -17.039 9.260 4.707 1.00 93.50 246 PHE A C 1
ATOM 1985 O O . PHE A 1 246 ? -17.573 8.278 5.199 1.00 93.50 246 PHE A O 1
ATOM 1992 N N . VAL A 1 247 ? -15.777 9.563 5.004 1.00 94.00 247 VAL A N 1
ATOM 1993 C CA . VAL A 1 247 ? -14.958 8.761 5.934 1.00 94.00 247 VAL A CA 1
ATOM 1994 C C . VAL A 1 247 ? -13.867 9.614 6.564 1.00 94.00 247 VAL A C 1
ATOM 1996 O O . VAL A 1 247 ? -13.492 10.654 6.024 1.00 94.00 247 VAL A O 1
ATOM 1999 N N . LYS A 1 248 ? -13.307 9.159 7.689 1.00 94.12 248 LYS A N 1
ATOM 2000 C CA . LYS A 1 248 ? -12.035 9.690 8.193 1.00 94.12 248 LYS A CA 1
ATOM 2001 C C . LYS A 1 248 ? -10.911 9.313 7.233 1.00 94.12 248 LYS A C 1
ATOM 2003 O O . LYS A 1 248 ? -10.784 8.152 6.860 1.00 94.12 248 LYS A O 1
ATOM 2008 N N . PHE A 1 249 ? -10.076 10.279 6.869 1.00 93.94 249 PHE A N 1
ATOM 2009 C CA . PHE A 1 249 ? -9.013 10.076 5.897 1.00 93.94 249 PHE A CA 1
ATOM 2010 C C . PHE A 1 249 ? -7.670 9.802 6.581 1.00 93.94 249 PHE A C 1
ATOM 2012 O O . PHE A 1 249 ? -7.074 10.677 7.218 1.00 93.94 249 PHE A O 1
ATOM 2019 N N . TYR A 1 250 ? -7.173 8.571 6.444 1.00 91.12 250 TYR A N 1
ATOM 2020 C CA . TYR A 1 250 ? -5.944 8.106 7.091 1.00 91.12 250 TYR A CA 1
ATOM 2021 C C . TYR A 1 250 ? -4.712 8.270 6.192 1.00 91.12 250 TYR A C 1
ATOM 2023 O O . TYR A 1 250 ? -4.017 7.304 5.881 1.00 91.12 250 TYR A O 1
ATOM 2031 N N . TYR A 1 251 ? -4.400 9.503 5.784 1.00 83.56 251 TYR A N 1
ATOM 2032 C CA . TYR A 1 251 ? -3.231 9.747 4.934 1.00 83.56 251 TYR A CA 1
ATOM 2033 C C . TYR A 1 251 ? -1.921 9.417 5.663 1.00 83.56 251 TYR A C 1
ATOM 2035 O O . TYR A 1 251 ? -1.540 10.102 6.617 1.00 83.56 251 TYR A O 1
ATOM 2043 N N . SER A 1 252 ? -1.234 8.360 5.217 1.00 77.88 252 SER A N 1
ATOM 2044 C CA . SER A 1 252 ? 0.026 7.871 5.800 1.00 77.88 252 SER A CA 1
ATOM 2045 C C . SER A 1 252 ? -0.029 7.554 7.308 1.00 77.88 252 SER A C 1
ATOM 2047 O O . SER A 1 252 ? 1.004 7.565 7.982 1.00 77.88 252 SER A O 1
ATOM 2049 N N . LYS A 1 253 ? -1.216 7.270 7.862 1.00 85.06 253 LYS A N 1
ATOM 2050 C CA . LYS A 1 253 ? -1.413 6.944 9.286 1.00 85.06 253 LYS A CA 1
ATOM 2051 C C . LYS A 1 253 ? -2.103 5.591 9.446 1.00 85.06 253 LYS A C 1
ATOM 2053 O O . LYS A 1 253 ? -3.007 5.262 8.690 1.00 85.06 253 LYS A O 1
ATOM 2058 N N . ILE A 1 254 ? -1.697 4.837 10.464 1.00 91.25 254 ILE A N 1
ATOM 2059 C CA . ILE A 1 254 ? -2.346 3.580 10.855 1.00 91.25 254 ILE A CA 1
ATOM 2060 C C . ILE A 1 254 ? -3.568 3.907 11.733 1.00 91.25 254 ILE A C 1
ATOM 2062 O O . ILE A 1 254 ? -3.450 4.742 12.638 1.00 91.25 254 ILE A O 1
ATOM 2066 N N . PRO A 1 255 ? -4.738 3.2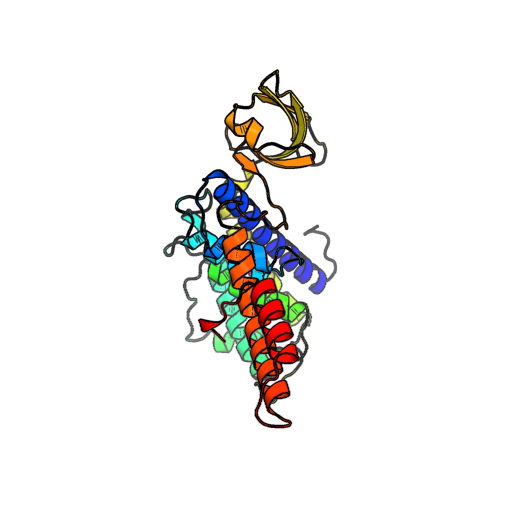88 11.500 1.00 92.06 255 PRO A N 1
ATOM 2067 C CA . PRO A 1 255 ? -5.880 3.412 12.395 1.00 92.06 255 PRO A CA 1
ATOM 2068 C C . PRO A 1 255 ? -5.590 2.876 13.798 1.00 92.06 255 PRO A C 1
ATOM 2070 O O . PRO A 1 255 ? -4.836 1.925 13.979 1.00 92.06 255 PRO A O 1
ATOM 2073 N N . GLN A 1 256 ? -6.236 3.458 14.808 1.00 90.50 256 GLN A N 1
ATOM 2074 C CA . GLN A 1 256 ? -6.216 2.882 16.152 1.00 90.50 256 GLN A CA 1
ATOM 2075 C C . GLN A 1 256 ? -6.961 1.544 16.171 1.00 90.50 256 GLN A C 1
ATOM 2077 O O . GLN A 1 256 ? -7.884 1.332 15.375 1.00 90.50 256 GLN A O 1
ATOM 2082 N N . LEU A 1 257 ? -6.570 0.658 17.090 1.00 92.62 257 LEU A N 1
ATOM 2083 C CA . LEU A 1 257 ? -7.249 -0.621 17.259 1.00 92.62 257 LEU A CA 1
ATOM 2084 C C . LEU A 1 257 ? -8.707 -0.424 17.661 1.00 92.62 257 LEU A C 1
ATOM 2086 O O . LEU A 1 257 ? -9.027 0.467 18.449 1.00 92.62 257 LEU A O 1
ATOM 2090 N N . ASN A 1 258 ? -9.575 -1.299 17.160 1.00 92.38 258 ASN A N 1
ATOM 2091 C CA . ASN A 1 258 ? -10.925 -1.406 17.695 1.00 92.38 258 ASN A CA 1
ATOM 2092 C C . ASN A 1 258 ? -10.869 -1.884 19.173 1.00 92.38 258 ASN A C 1
ATOM 2094 O O . ASN A 1 258 ? -10.257 -2.927 19.438 1.00 92.38 258 ASN A O 1
ATOM 2098 N N . PRO A 1 259 ? -11.495 -1.161 20.129 1.00 91.00 259 PRO A N 1
ATOM 2099 C CA . PRO A 1 259 ? -11.494 -1.521 21.549 1.00 91.00 259 PRO A CA 1
ATOM 2100 C C . PRO A 1 259 ? -11.974 -2.946 21.853 1.00 91.00 259 PRO A C 1
ATOM 2102 O O . PRO A 1 259 ? -11.428 -3.579 22.758 1.00 91.00 259 PRO A O 1
ATOM 2105 N N . ASP A 1 260 ? -12.926 -3.468 21.076 1.00 92.19 260 ASP A N 1
ATOM 2106 C CA . ASP A 1 260 ? -13.569 -4.768 21.310 1.00 92.19 260 ASP A CA 1
ATOM 2107 C C . ASP A 1 260 ? -12.592 -5.942 21.159 1.00 92.19 260 ASP A C 1
ATOM 2109 O O . ASP A 1 260 ? -12.714 -6.964 21.835 1.00 92.19 260 ASP A O 1
ATOM 2113 N N . VAL A 1 261 ? -11.578 -5.790 20.301 1.00 94.25 261 VAL A N 1
ATOM 2114 C CA . VAL A 1 261 ? -10.554 -6.819 20.042 1.00 94.25 261 VAL A CA 1
ATOM 2115 C C . VAL A 1 261 ? -9.156 -6.412 20.502 1.00 94.25 261 VAL A C 1
ATOM 2117 O O . VAL A 1 261 ? -8.255 -7.253 20.526 1.00 94.25 261 VAL A O 1
ATOM 2120 N N . ALA A 1 262 ? -8.960 -5.155 20.916 1.00 93.50 262 ALA A N 1
ATOM 2121 C CA . ALA A 1 262 ? -7.650 -4.605 21.253 1.00 93.50 262 ALA A CA 1
ATOM 2122 C C . ALA A 1 262 ? -6.926 -5.428 22.321 1.00 93.50 262 ALA A C 1
ATOM 2124 O O . ALA A 1 262 ? -5.800 -5.867 22.094 1.00 93.50 262 ALA A O 1
ATOM 2125 N N . LYS A 1 263 ? -7.579 -5.693 23.460 1.00 93.25 263 LYS A N 1
ATOM 2126 C CA . LYS A 1 263 ? -6.964 -6.446 24.564 1.00 93.25 263 LYS A CA 1
ATOM 2127 C C . LYS A 1 263 ? -6.528 -7.843 24.118 1.00 93.25 263 LYS A C 1
ATOM 2129 O O . LYS A 1 263 ? -5.383 -8.222 24.330 1.00 93.25 263 LYS A O 1
ATOM 2134 N N . LYS A 1 264 ? -7.420 -8.567 23.436 1.00 94.38 264 LYS A N 1
ATOM 2135 C CA . LYS A 1 264 ? -7.154 -9.917 22.920 1.00 94.38 264 LYS A CA 1
ATOM 2136 C C . LYS A 1 264 ? -5.942 -9.938 21.985 1.00 94.38 264 LYS A C 1
ATOM 2138 O O . LYS A 1 264 ? -5.105 -10.830 22.088 1.00 94.38 264 LYS A O 1
ATOM 2143 N N . ILE A 1 265 ? -5.848 -8.969 21.075 1.00 94.69 265 ILE A N 1
ATOM 2144 C CA . ILE A 1 265 ? -4.740 -8.864 20.118 1.00 94.69 265 ILE A CA 1
ATOM 2145 C C . ILE A 1 265 ? -3.433 -8.515 20.834 1.00 94.69 265 ILE A C 1
ATOM 2147 O O . ILE A 1 265 ? -2.423 -9.168 20.581 1.00 94.69 265 ILE A O 1
ATOM 2151 N N . ILE A 1 266 ? -3.460 -7.535 21.743 1.00 92.56 266 ILE A N 1
ATOM 2152 C CA . ILE A 1 266 ? -2.290 -7.122 22.529 1.00 92.56 266 ILE A CA 1
ATOM 2153 C C . ILE A 1 266 ? -1.747 -8.308 23.327 1.00 92.56 266 ILE A C 1
ATOM 2155 O O . ILE A 1 266 ? -0.559 -8.605 23.234 1.00 92.56 266 ILE A O 1
ATOM 2159 N N . ASP A 1 267 ? -2.612 -9.008 24.062 1.00 92.69 267 ASP A N 1
ATOM 2160 C CA . ASP A 1 267 ? -2.231 -10.166 24.873 1.00 92.69 267 ASP A CA 1
ATOM 2161 C C . ASP A 1 267 ? -1.625 -11.276 24.003 1.00 92.69 267 ASP A C 1
ATOM 2163 O O . ASP A 1 267 ? -0.564 -11.807 24.326 1.00 92.69 267 ASP A O 1
ATOM 2167 N N . ARG A 1 268 ? -2.245 -11.582 22.854 1.00 94.00 268 ARG A N 1
ATOM 2168 C CA . ARG A 1 268 ? -1.759 -12.611 21.923 1.00 94.00 268 ARG A CA 1
ATOM 2169 C C . ARG A 1 268 ? -0.392 -12.276 21.327 1.00 94.00 268 ARG A C 1
ATOM 2171 O O . ARG A 1 268 ? 0.481 -13.140 21.288 1.00 94.00 268 ARG A O 1
ATOM 2178 N N . GLU A 1 269 ? -0.209 -11.058 20.823 1.00 92.94 269 GLU A N 1
ATOM 2179 C CA . GLU A 1 269 ? 1.050 -10.662 20.183 1.00 92.94 269 GLU A CA 1
ATOM 2180 C C . GLU A 1 269 ? 2.169 -10.468 21.217 1.00 92.94 269 GLU A C 1
ATOM 2182 O O . GLU A 1 269 ? 3.314 -10.823 20.938 1.00 92.94 269 GLU A O 1
ATOM 2187 N N . LYS A 1 270 ? 1.843 -10.001 22.432 1.00 90.25 270 LYS A N 1
ATOM 2188 C CA . LYS A 1 270 ? 2.788 -9.948 23.555 1.00 90.25 270 LYS A CA 1
ATOM 2189 C C . LYS A 1 270 ? 3.245 -11.347 23.963 1.00 90.25 270 LYS A C 1
ATOM 2191 O O . LYS A 1 270 ? 4.448 -11.576 24.056 1.00 90.25 270 LYS A O 1
ATOM 2196 N N . ALA A 1 271 ? 2.310 -12.283 24.132 1.00 91.38 271 ALA A N 1
ATOM 2197 C CA . ALA A 1 271 ? 2.625 -13.671 24.454 1.00 91.38 271 ALA A CA 1
ATOM 2198 C C . ALA A 1 271 ? 3.531 -14.295 23.386 1.00 91.38 271 ALA A C 1
ATOM 2200 O O . ALA A 1 271 ? 4.572 -14.853 23.711 1.00 91.38 271 ALA A O 1
ATOM 2201 N N . LYS A 1 272 ? 3.195 -14.116 22.103 1.00 91.50 272 LYS A N 1
ATOM 2202 C CA . LYS A 1 272 ? 3.991 -14.628 20.978 1.00 91.50 272 LYS A CA 1
ATOM 2203 C C . LYS A 1 272 ? 5.416 -14.066 20.939 1.00 91.50 272 LYS A C 1
ATOM 2205 O O . LYS A 1 272 ? 6.337 -14.782 20.561 1.00 91.50 272 LYS A O 1
ATOM 2210 N N . ALA A 1 273 ? 5.594 -12.791 21.282 1.00 89.88 273 ALA A N 1
ATOM 2211 C CA . ALA A 1 273 ? 6.915 -12.170 21.330 1.00 89.88 273 ALA A CA 1
ATOM 2212 C C . ALA A 1 273 ? 7.744 -12.660 22.527 1.00 89.88 273 ALA A C 1
ATOM 2214 O O . ALA A 1 273 ? 8.952 -12.821 22.402 1.00 89.88 273 ALA A O 1
ATOM 2215 N N . MET A 1 274 ? 7.101 -12.903 23.671 1.00 92.19 274 MET A N 1
ATOM 2216 C CA . MET A 1 274 ? 7.774 -13.275 24.918 1.00 92.19 274 MET A CA 1
ATOM 2217 C C . MET A 1 274 ? 8.011 -14.779 25.074 1.00 92.19 274 MET A C 1
ATOM 2219 O O . MET A 1 274 ? 8.911 -15.169 25.806 1.00 92.19 274 MET A O 1
ATOM 2223 N N . GLU A 1 275 ? 7.242 -15.626 24.392 1.00 92.00 275 GLU A N 1
ATOM 2224 C CA . GLU A 1 275 ? 7.325 -17.088 24.503 1.00 92.00 275 GLU A CA 1
ATOM 2225 C C . GLU A 1 275 ? 8.734 -17.652 24.217 1.00 92.00 275 GLU A C 1
ATOM 2227 O O . GLU A 1 275 ? 9.222 -18.406 25.057 1.00 92.00 275 GLU A O 1
ATOM 2232 N N . PRO A 1 276 ? 9.464 -17.249 23.154 1.00 92.19 276 PRO A N 1
ATOM 2233 C CA . PRO A 1 276 ? 10.840 -17.712 22.946 1.00 92.19 276 PRO A CA 1
ATOM 2234 C C . PRO A 1 276 ? 11.794 -17.312 24.079 1.00 92.19 276 PRO A C 1
ATOM 2236 O O . PRO A 1 276 ? 12.630 -18.109 24.490 1.00 92.19 276 PRO A O 1
ATOM 2239 N N . HIS A 1 277 ? 11.639 -16.100 24.620 1.00 91.81 277 HIS A N 1
ATOM 2240 C CA . HIS A 1 277 ? 12.450 -15.621 25.741 1.00 91.81 277 HIS A CA 1
ATOM 2241 C C . HIS A 1 277 ? 12.138 -16.376 27.035 1.00 91.81 277 HIS A C 1
ATOM 2243 O O . HIS A 1 277 ? 13.038 -16.650 27.820 1.00 91.81 277 HIS A O 1
ATOM 2249 N N . MET A 1 278 ? 10.872 -16.743 27.252 1.00 90.69 278 MET A N 1
ATOM 2250 C CA . MET A 1 278 ? 10.476 -17.570 28.391 1.00 90.69 278 MET A CA 1
ATOM 2251 C C . MET A 1 278 ? 11.103 -18.962 28.321 1.00 90.69 278 MET A C 1
ATOM 2253 O O . MET A 1 278 ? 11.599 -19.442 29.336 1.00 90.69 278 MET A O 1
ATOM 2257 N N . ILE A 1 279 ? 11.121 -19.581 27.137 1.00 91.12 279 ILE A N 1
ATOM 2258 C CA . ILE A 1 279 ? 11.776 -20.879 26.923 1.00 91.12 279 ILE A CA 1
ATOM 2259 C C . ILE A 1 279 ? 13.274 -20.768 27.225 1.00 91.12 279 ILE A C 1
ATOM 2261 O O . ILE A 1 279 ? 13.789 -21.542 28.023 1.00 91.12 279 ILE A O 1
ATOM 2265 N N . GLU A 1 280 ? 13.952 -19.751 26.687 1.00 91.94 280 GLU A N 1
ATOM 2266 C CA . GLU A 1 280 ? 15.376 -19.504 26.953 1.00 91.94 280 GLU A CA 1
ATOM 2267 C C . GLU A 1 280 ? 15.657 -19.274 28.451 1.00 91.94 280 GLU A C 1
ATOM 2269 O O . GLU A 1 280 ? 16.643 -19.769 28.997 1.00 91.94 280 GLU A O 1
ATOM 2274 N N . MET A 1 281 ? 14.783 -18.549 29.158 1.00 89.88 281 MET A N 1
ATOM 2275 C CA . MET A 1 281 ? 14.900 -18.368 30.608 1.00 89.88 281 MET A CA 1
ATOM 2276 C C . MET A 1 281 ? 14.769 -19.695 31.360 1.00 89.88 281 MET A C 1
ATOM 2278 O O . MET A 1 281 ? 15.551 -19.935 32.274 1.00 89.88 281 MET A O 1
ATOM 2282 N N . ILE A 1 282 ? 13.813 -20.550 30.985 1.00 90.56 282 ILE A N 1
ATOM 2283 C CA . ILE A 1 282 ? 13.629 -21.880 31.585 1.00 90.56 282 ILE A CA 1
ATOM 2284 C C . ILE A 1 282 ? 14.864 -22.753 31.336 1.00 90.56 282 ILE A C 1
ATOM 2286 O O . ILE A 1 282 ? 15.387 -23.351 32.273 1.00 90.56 282 ILE A O 1
ATOM 2290 N N . GLU A 1 283 ? 15.368 -22.787 30.102 1.00 92.75 283 GLU A N 1
ATOM 2291 C CA . GLU A 1 283 ? 16.562 -23.555 29.733 1.00 92.75 283 GLU A CA 1
ATOM 2292 C C . GLU A 1 283 ? 17.794 -23.109 30.528 1.00 92.75 283 GLU A C 1
ATOM 2294 O O . GLU A 1 283 ? 18.500 -23.946 31.085 1.00 92.75 283 GLU A O 1
ATOM 2299 N N . ASN A 1 284 ? 18.013 -21.798 30.658 1.00 90.62 284 ASN A N 1
ATOM 2300 C CA . ASN A 1 284 ? 19.119 -21.250 31.446 1.00 90.62 284 ASN A CA 1
ATOM 2301 C C . ASN A 1 284 ? 19.001 -21.577 32.938 1.00 90.62 284 ASN A C 1
ATOM 2303 O O . ASN A 1 284 ? 20.010 -21.787 33.601 1.00 90.62 284 ASN A O 1
ATOM 2307 N N . LYS A 1 285 ? 17.777 -21.611 33.472 1.00 89.38 285 LYS A N 1
ATOM 2308 C CA . LYS A 1 285 ? 17.516 -21.959 34.874 1.00 89.38 285 LYS A CA 1
ATOM 2309 C C . LYS A 1 285 ? 17.799 -23.434 35.146 1.00 89.38 285 LYS A C 1
ATOM 2311 O O . LYS A 1 285 ? 18.428 -23.768 36.138 1.00 89.38 285 LYS A O 1
ATOM 2316 N N . LEU A 1 286 ? 17.435 -24.300 34.204 1.00 91.56 286 LEU A N 1
ATOM 2317 C CA . LEU A 1 286 ? 17.712 -25.733 34.268 1.00 91.56 286 LEU A CA 1
ATOM 2318 C C . LEU A 1 286 ? 19.179 -26.095 33.974 1.00 91.56 286 LEU A C 1
ATOM 2320 O O . LEU A 1 286 ? 19.587 -27.217 34.271 1.00 91.56 286 LEU A O 1
ATOM 2324 N N . ALA A 1 287 ? 19.968 -25.198 33.378 1.00 90.06 287 ALA A N 1
ATOM 2325 C CA . ALA A 1 287 ? 21.322 -25.505 32.914 1.00 90.06 287 ALA A CA 1
ATOM 2326 C C . ALA A 1 287 ? 22.309 -25.849 34.045 1.00 90.06 287 ALA A C 1
ATOM 2328 O O . ALA A 1 287 ? 23.239 -26.623 33.811 1.00 90.06 287 ALA A O 1
ATOM 2329 N N . ASP A 1 288 ? 22.108 -25.303 35.248 1.00 82.31 288 ASP A N 1
ATOM 2330 C CA . ASP A 1 288 ? 23.047 -25.459 36.363 1.00 82.31 288 ASP A CA 1
ATOM 2331 C C . ASP A 1 288 ? 22.861 -26.791 37.110 1.00 82.31 288 ASP A C 1
ATOM 2333 O O . ASP A 1 288 ? 23.800 -27.584 37.217 1.00 82.31 288 ASP A O 1
ATOM 2337 N N . ASP A 1 289 ? 21.660 -27.063 37.631 1.00 86.38 289 ASP A N 1
ATOM 2338 C CA . ASP A 1 289 ? 21.381 -28.243 38.466 1.00 86.38 289 ASP A CA 1
ATOM 2339 C C . ASP A 1 289 ? 20.207 -29.110 37.966 1.00 86.38 289 ASP A C 1
ATOM 2341 O O . ASP A 1 289 ? 19.833 -30.098 38.612 1.00 86.38 289 ASP A O 1
ATOM 2345 N N . GLY A 1 290 ? 19.641 -28.772 36.801 1.00 89.06 290 GLY A N 1
ATOM 2346 C CA . GLY A 1 290 ? 18.487 -29.454 36.219 1.00 89.06 290 GLY A CA 1
ATOM 2347 C C . GLY A 1 290 ? 17.178 -29.223 36.974 1.00 89.06 290 GLY A C 1
ATOM 2348 O O . GLY A 1 290 ? 16.224 -29.976 36.757 1.00 89.06 290 GLY A O 1
ATOM 2349 N N . LYS A 1 291 ? 17.119 -28.244 37.884 1.00 91.06 291 LYS A N 1
ATOM 2350 C CA . LYS A 1 291 ? 15.948 -27.938 38.708 1.00 91.06 291 LYS A CA 1
ATOM 2351 C C . LYS A 1 291 ? 15.604 -26.457 38.616 1.00 91.06 291 LYS A C 1
ATOM 2353 O O . LYS A 1 291 ? 16.371 -25.638 38.140 1.00 91.06 291 LYS A O 1
ATOM 2358 N N . ILE A 1 292 ? 14.382 -26.149 39.028 1.00 88.50 292 ILE A N 1
ATOM 2359 C CA . ILE A 1 292 ? 13.892 -24.784 39.188 1.00 88.50 292 ILE A CA 1
ATOM 2360 C C . ILE A 1 292 ? 13.495 -24.675 40.651 1.00 88.50 292 ILE A C 1
ATOM 2362 O O . ILE A 1 292 ? 12.642 -25.443 41.109 1.00 88.50 292 ILE A O 1
ATOM 2366 N N . ASP A 1 293 ? 14.134 -23.772 41.388 1.00 92.12 293 ASP A N 1
ATOM 2367 C CA . ASP A 1 293 ? 13.778 -23.531 42.785 1.00 92.12 293 ASP A CA 1
ATOM 2368 C C . ASP A 1 293 ? 12.507 -22.665 42.924 1.00 92.12 293 ASP A C 1
ATOM 2370 O O . ASP A 1 293 ? 11.957 -22.146 41.949 1.00 92.12 293 ASP A O 1
ATOM 2374 N N . ASP A 1 294 ? 12.005 -22.504 44.150 1.00 92.25 294 ASP A N 1
ATOM 2375 C CA . ASP A 1 294 ? 10.768 -21.755 44.406 1.00 92.25 294 ASP A CA 1
ATOM 2376 C C . ASP A 1 294 ? 10.855 -20.273 43.991 1.00 92.25 294 ASP A C 1
ATOM 2378 O O . ASP A 1 294 ? 9.851 -19.686 43.573 1.00 92.25 294 ASP A O 1
ATOM 2382 N N . MET A 1 295 ? 12.034 -19.652 44.103 1.00 92.12 295 MET A N 1
ATOM 2383 C CA . MET A 1 295 ? 12.254 -18.259 43.711 1.00 92.12 295 MET A CA 1
ATOM 2384 C C . MET A 1 295 ? 12.283 -18.133 42.189 1.00 92.12 295 MET A C 1
ATOM 2386 O O . MET A 1 295 ? 11.650 -17.246 41.616 1.00 92.12 295 MET A O 1
ATOM 2390 N N . GLU A 1 296 ? 12.979 -19.043 41.522 1.00 91.31 296 GLU A N 1
ATOM 2391 C CA . GLU A 1 296 ? 13.055 -19.117 40.069 1.00 91.31 296 GLU A CA 1
ATOM 2392 C C . GLU A 1 296 ? 11.688 -19.397 39.450 1.00 91.31 296 GLU A C 1
ATOM 2394 O O . GLU A 1 296 ? 11.277 -18.707 38.514 1.00 91.31 296 GLU A O 1
ATOM 2399 N N . TYR A 1 297 ? 10.927 -20.320 40.038 1.00 91.12 297 TYR A N 1
ATOM 2400 C CA . TYR A 1 297 ? 9.548 -20.582 39.653 1.00 91.12 297 TYR A CA 1
ATOM 2401 C C . TYR A 1 297 ? 8.658 -19.349 39.850 1.00 91.12 297 TYR A C 1
ATOM 2403 O O . TYR A 1 297 ? 7.832 -19.034 38.990 1.00 91.12 297 TYR A O 1
ATOM 2411 N N . LEU A 1 298 ? 8.830 -18.608 40.952 1.00 91.88 298 LEU A N 1
ATOM 2412 C CA . LEU A 1 298 ? 8.088 -17.371 41.196 1.00 91.88 298 LEU A CA 1
ATOM 2413 C C . LEU A 1 298 ? 8.364 -16.325 40.107 1.00 91.88 298 LEU A C 1
ATOM 2415 O O . LEU A 1 298 ? 7.415 -15.731 39.589 1.00 91.88 298 LEU A O 1
ATOM 2419 N N . ILE A 1 299 ? 9.636 -16.133 39.746 1.00 90.06 299 ILE A N 1
ATOM 2420 C CA . ILE A 1 299 ? 10.070 -15.200 38.697 1.00 90.06 299 ILE A CA 1
ATOM 2421 C C . ILE A 1 299 ? 9.494 -15.616 37.340 1.00 90.06 299 ILE A C 1
ATOM 2423 O O . ILE A 1 299 ? 8.912 -14.784 36.640 1.00 90.06 299 ILE A O 1
ATOM 2427 N N . LEU A 1 300 ? 9.600 -16.897 36.977 1.00 91.25 300 LEU A N 1
ATOM 2428 C CA . LEU A 1 300 ? 9.058 -17.426 35.723 1.00 91.25 300 LEU A CA 1
ATOM 2429 C C . LEU A 1 300 ? 7.536 -17.257 35.658 1.00 91.25 300 LEU A C 1
ATOM 2431 O O . LEU A 1 300 ? 7.006 -16.781 34.655 1.00 91.25 300 LEU A O 1
ATOM 2435 N N . ARG A 1 301 ? 6.825 -17.556 36.748 1.00 91.88 301 ARG A N 1
ATOM 2436 C CA . ARG A 1 301 ? 5.369 -17.400 36.831 1.00 91.88 301 ARG A CA 1
ATOM 2437 C C . ARG A 1 301 ? 4.928 -15.946 36.701 1.00 91.88 301 ARG A C 1
ATOM 2439 O O . ARG A 1 301 ? 3.944 -15.670 36.014 1.00 91.88 301 ARG A O 1
ATOM 2446 N N . ASP A 1 302 ? 5.610 -15.020 37.369 1.00 91.06 302 ASP A N 1
ATOM 2447 C CA . ASP A 1 302 ? 5.266 -13.598 37.292 1.00 91.06 302 ASP A CA 1
ATOM 2448 C C . ASP A 1 302 ? 5.565 -13.029 35.895 1.00 91.06 302 ASP A C 1
ATOM 2450 O O . ASP A 1 302 ? 4.746 -12.313 35.311 1.00 91.06 302 ASP A O 1
ATOM 2454 N N . THR A 1 303 ? 6.676 -13.452 35.288 1.00 89.69 303 THR A N 1
ATOM 2455 C CA . THR A 1 303 ? 7.044 -13.082 33.911 1.00 89.69 303 THR A CA 1
ATOM 2456 C C . THR A 1 303 ? 6.043 -13.637 32.888 1.00 89.69 303 THR A C 1
ATOM 2458 O O . THR A 1 303 ? 5.593 -12.905 32.001 1.00 89.69 303 THR A O 1
ATOM 2461 N N . ALA A 1 304 ? 5.605 -14.892 33.042 1.00 89.12 304 ALA A N 1
ATOM 2462 C CA . ALA A 1 304 ? 4.572 -15.504 32.205 1.00 89.12 304 ALA A CA 1
ATOM 2463 C C . ALA A 1 304 ? 3.237 -14.751 32.316 1.00 89.12 304 ALA A C 1
ATOM 2465 O O . ALA A 1 304 ? 2.649 -14.354 31.307 1.00 89.12 304 ALA A O 1
ATOM 2466 N N . LYS A 1 305 ? 2.798 -14.466 33.550 1.00 89.69 305 LYS A N 1
ATOM 2467 C CA . LYS A 1 305 ? 1.542 -13.758 33.826 1.00 89.69 305 LYS A CA 1
ATOM 2468 C C . LYS A 1 305 ? 1.544 -12.341 33.260 1.00 89.69 305 LYS A C 1
ATOM 2470 O O . LYS A 1 305 ? 0.568 -11.930 32.635 1.00 89.69 305 LYS A O 1
ATOM 2475 N N . THR A 1 306 ? 2.625 -11.590 33.459 1.00 88.75 306 THR A N 1
ATOM 2476 C CA . THR A 1 306 ? 2.757 -10.230 32.912 1.00 88.75 306 THR A CA 1
ATOM 2477 C C . THR A 1 306 ? 2.851 -10.226 31.388 1.00 88.75 306 THR A C 1
ATOM 2479 O O . THR A 1 306 ? 2.480 -9.228 30.769 1.00 88.75 306 THR A O 1
ATOM 2482 N N . SER A 1 307 ? 3.280 -11.329 30.774 1.00 89.50 307 SER A N 1
ATOM 2483 C CA . SER A 1 307 ? 3.371 -11.513 29.319 1.00 89.50 307 SER A CA 1
ATOM 2484 C C . SER A 1 307 ? 2.136 -12.163 28.690 1.00 89.50 307 SER A C 1
ATOM 2486 O O . SER A 1 307 ? 2.148 -12.436 27.492 1.00 89.50 307 SER A O 1
ATOM 2488 N N . SER A 1 308 ? 1.070 -12.379 29.467 1.00 90.25 308 SER A N 1
ATOM 2489 C CA . SER A 1 308 ? -0.174 -13.019 29.016 1.00 90.25 308 SER A CA 1
ATOM 2490 C C . SER A 1 308 ? 0.033 -14.452 28.486 1.00 90.25 308 SER A C 1
ATOM 2492 O O . SER A 1 308 ? -0.691 -14.904 27.600 1.00 90.25 308 SER A O 1
ATOM 2494 N N . ILE A 1 309 ? 1.013 -15.177 29.040 1.00 88.12 309 ILE A N 1
ATOM 2495 C CA . ILE A 1 309 ? 1.312 -16.585 28.739 1.00 88.12 309 ILE A CA 1
ATOM 2496 C C . ILE A 1 309 ? 0.747 -17.461 29.866 1.00 88.12 309 ILE A C 1
ATOM 2498 O O . ILE A 1 309 ? 0.981 -17.191 31.046 1.00 88.12 309 ILE A O 1
ATOM 2502 N N . SER A 1 310 ? -0.019 -18.498 29.515 1.00 86.06 310 SER A N 1
ATOM 2503 C CA . SER A 1 310 ? -0.550 -19.456 30.490 1.00 86.06 310 SER A CA 1
ATOM 2504 C C . SER A 1 310 ? 0.532 -20.435 30.944 1.00 86.06 310 SER A C 1
ATOM 2506 O O . SER A 1 310 ? 1.384 -20.827 30.151 1.00 86.06 310 SER A O 1
ATOM 2508 N N . LEU A 1 311 ? 0.478 -20.864 32.207 1.00 79.81 311 LEU A N 1
ATOM 2509 C CA . LEU A 1 311 ? 1.445 -21.830 32.735 1.00 79.81 311 LEU A CA 1
ATOM 2510 C C . LEU A 1 311 ? 1.332 -23.190 32.050 1.00 79.81 311 LEU A C 1
ATOM 2512 O O . LEU A 1 311 ? 2.349 -23.827 31.865 1.00 79.81 311 LEU A O 1
ATOM 2516 N N . GLU A 1 312 ? 0.138 -23.619 31.622 1.00 80.50 312 GLU A N 1
ATOM 2517 C CA . GLU A 1 312 ? -0.014 -24.897 30.907 1.00 80.50 312 GLU A CA 1
ATOM 2518 C C . GLU A 1 312 ? 0.660 -24.907 29.527 1.00 80.50 312 GLU A C 1
ATOM 2520 O O . GLU A 1 312 ? 0.785 -25.962 28.909 1.00 80.50 312 GLU A O 1
ATOM 2525 N N . ARG A 1 313 ? 1.014 -23.728 29.003 1.00 78.56 313 ARG A N 1
ATOM 2526 C CA . ARG A 1 313 ? 1.661 -23.568 27.699 1.00 78.56 313 ARG A CA 1
ATOM 2527 C C . ARG A 1 313 ? 3.191 -23.583 27.793 1.00 78.56 313 ARG A C 1
ATOM 2529 O O . ARG A 1 313 ? 3.828 -23.801 26.767 1.00 78.56 313 ARG A O 1
ATOM 2536 N N . LEU A 1 314 ? 3.745 -23.321 28.977 1.00 71.31 314 LEU A N 1
ATOM 2537 C CA . LEU A 1 314 ? 5.180 -23.367 29.276 1.00 71.31 314 LEU A CA 1
ATOM 2538 C C . LEU A 1 314 ? 5.557 -24.752 29.805 1.00 71.31 314 LEU A C 1
ATOM 2540 O O . LEU A 1 314 ? 6.670 -25.202 29.464 1.00 71.31 314 LEU A O 1
#

Sequence (314 aa):
AYEKADADGDMHKSLLDLGESLLTYMVGIMFGEYKRSGEVSEKLETEFYKYSSRKPSFGVFLSFMRILSNEMGQTILSDKFDKGKKYPSVSDFIFEFDLLKQVINEGADDGFSDKLEVLRKGRSVGQKGLMDFFNTFIMIRNIYAHPDEKAGPKDQKRKWPLGDEYYSLINSLMHTALSELIDDFEILKEYKPILAKTLDDKGNKGKFELEIGTKGSELELKLSNEDLRFVSTDVRYLLDPNEKLFVKFYYSKIPQLNPDVAKKIIDREKAKAMEPHMIEMIENKLADDGKIDDMEYLILRDTAKTSSISLERL